Protein AF-A0A9E3LTC3-F1 (afdb_monomer_lite)

Organism: NCBI:txid1117104

Secondary structure (DSSP, 8-state):
-------------------------TTS-B-TT-B-TT-B-TT-B-TT-B-TT-B-TT-B-TT-B-TT-B-TT-EES--HHHHHHHHHHHHHHHHHHHHHHHHHHHHHTT--TTSTTHHHHHHHHHHHHHHHHHHHHHHH--S-HHHHHHHHHHHHHHHHHHHHIIIIIHHHHHH-HHHHHHHHHHHHHHHHHHHHH-SSSHHHHHHHHHHHHHHHHHHHHHHHHHHHHHHTT-HHHHHHHHHHHHHHHHHHHHHHHHHHHHHHHTT--B-TT-B-TT-B-TT-EE-S-B-TT-BS---

Structure (mmCIF, N/CA/C/O backbone):
data_AF-A0A9E3LTC3-F1
#
_entry.id   AF-A0A9E3LTC3-F1
#
loop_
_atom_site.group_PDB
_atom_site.id
_atom_site.type_symbol
_atom_site.label_atom_id
_atom_site.label_alt_id
_atom_site.label_comp_id
_atom_site.label_asym_id
_atom_site.label_entity_id
_atom_site.label_seq_id
_atom_site.pdbx_PDB_ins_code
_atom_site.Cartn_x
_atom_site.Cartn_y
_atom_site.Cartn_z
_atom_site.occupancy
_atom_site.B_iso_or_equiv
_atom_site.auth_seq_id
_atom_site.auth_comp_id
_atom_site.auth_asym_id
_atom_site.auth_atom_id
_atom_site.pdbx_PDB_model_num
ATOM 1 N N . MET A 1 1 ? -83.537 -24.415 42.250 1.00 39.12 1 MET A N 1
ATOM 2 C CA . MET A 1 1 ? -82.357 -23.548 42.471 1.00 39.12 1 MET A CA 1
ATOM 3 C C . MET A 1 1 ? -82.459 -22.334 41.562 1.00 39.12 1 MET A C 1
ATOM 5 O O . MET A 1 1 ? -82.990 -22.434 40.468 1.00 39.12 1 MET A O 1
ATOM 9 N N . SER A 1 2 ? -82.090 -21.183 42.106 1.00 32.41 2 SER A N 1
ATOM 10 C CA . SER A 1 2 ? -82.521 -19.831 41.740 1.00 32.41 2 SER A CA 1
ATOM 11 C C . SER A 1 2 ? -81.781 -19.205 40.538 1.00 32.41 2 SER A C 1
ATOM 13 O O . SER A 1 2 ? -80.560 -19.176 40.547 1.00 32.41 2 SER A O 1
ATOM 15 N N . ARG A 1 3 ? -82.574 -18.598 39.632 1.00 32.44 3 ARG A N 1
ATOM 16 C CA . ARG A 1 3 ? -82.427 -17.305 38.904 1.00 32.44 3 ARG A CA 1
ATOM 17 C C . ARG A 1 3 ? -81.207 -17.005 38.006 1.00 32.44 3 ARG A C 1
ATOM 19 O O . ARG A 1 3 ? -80.076 -17.002 38.462 1.00 32.44 3 ARG A O 1
ATOM 26 N N . GLY A 1 4 ? -81.514 -16.410 36.841 1.00 30.94 4 GLY A N 1
ATOM 27 C CA . GLY A 1 4 ? -81.011 -15.058 36.533 1.00 30.94 4 GLY A CA 1
ATOM 28 C C . GLY A 1 4 ? -80.335 -14.837 35.177 1.00 30.94 4 GLY A C 1
ATOM 29 O O . GLY A 1 4 ? -79.135 -15.023 35.042 1.00 30.94 4 GLY A O 1
ATOM 30 N N . VAL A 1 5 ? -81.098 -14.318 34.214 1.00 40.41 5 VAL A N 1
ATOM 31 C CA . VAL A 1 5 ? -80.630 -13.675 32.970 1.00 40.41 5 VAL A CA 1
ATOM 32 C C . VAL A 1 5 ? -79.875 -12.370 33.278 1.00 40.41 5 VAL A C 1
ATOM 34 O O . VAL A 1 5 ? -80.329 -11.603 34.129 1.00 40.41 5 VAL A O 1
ATOM 37 N N . ARG A 1 6 ? -78.810 -12.045 32.524 1.00 31.58 6 ARG A N 1
ATOM 38 C CA . ARG A 1 6 ? -78.527 -10.657 32.094 1.00 31.58 6 ARG A CA 1
ATOM 39 C C . ARG A 1 6 ? -77.551 -10.590 30.909 1.00 31.58 6 ARG A C 1
ATOM 41 O O . ARG A 1 6 ? -76.375 -10.904 31.043 1.00 31.58 6 ARG A O 1
ATOM 48 N N . LEU A 1 7 ? -78.066 -10.134 29.768 1.00 38.28 7 LEU A N 1
ATOM 49 C CA . LEU A 1 7 ? -77.302 -9.528 28.676 1.00 38.28 7 LEU A CA 1
ATOM 50 C C . LEU A 1 7 ? -77.090 -8.040 29.006 1.00 38.28 7 LEU A C 1
ATOM 52 O O . LEU A 1 7 ? -78.062 -7.360 29.330 1.00 38.28 7 LEU A O 1
ATOM 56 N N . TYR A 1 8 ? -75.857 -7.537 28.889 1.00 26.33 8 TYR A N 1
ATOM 57 C CA . TYR A 1 8 ? -75.569 -6.127 28.589 1.00 26.33 8 TYR A CA 1
ATOM 58 C C . TYR A 1 8 ? -74.163 -6.002 27.960 1.00 26.33 8 TYR A C 1
ATOM 60 O O . TYR A 1 8 ? -73.166 -6.413 28.544 1.00 26.33 8 TYR A O 1
ATOM 68 N N . SER A 1 9 ? -74.125 -5.461 26.744 1.00 34.34 9 SER A N 1
ATOM 69 C CA . SER A 1 9 ? -72.981 -4.898 25.988 1.00 34.34 9 SER A CA 1
ATOM 70 C C . SER A 1 9 ? -73.166 -3.357 25.992 1.00 34.34 9 SER A C 1
ATOM 72 O O . SER A 1 9 ? -74.241 -2.952 26.446 1.00 34.34 9 SER A O 1
ATOM 74 N N . PRO A 1 10 ? -72.319 -2.443 25.452 1.00 55.06 10 PRO A N 1
ATOM 75 C CA . PRO A 1 10 ? -70.904 -2.431 25.009 1.00 55.06 10 PRO A CA 1
ATOM 76 C C . PRO A 1 10 ? -70.095 -1.256 25.646 1.00 55.06 10 PRO A C 1
ATOM 78 O O . PRO A 1 10 ? -70.688 -0.375 26.247 1.00 55.06 10 PRO A O 1
ATOM 81 N N . THR A 1 11 ? -68.771 -1.155 25.428 1.00 30.53 11 THR A N 1
ATOM 82 C CA . THR A 1 11 ? -68.070 0.121 25.097 1.00 30.53 11 THR A CA 1
ATOM 83 C C . THR A 1 11 ? -66.631 -0.144 24.628 1.00 30.53 11 THR A C 1
ATOM 85 O O . THR A 1 11 ? -65.972 -1.072 25.082 1.00 30.53 11 THR A O 1
ATOM 88 N N . VAL A 1 12 ? -66.178 0.675 23.681 1.00 44.28 12 VAL A N 1
ATOM 89 C CA . VAL A 1 12 ? -65.038 0.506 22.765 1.00 44.28 12 VAL A CA 1
ATOM 90 C C . VAL A 1 12 ? -63.756 1.197 23.292 1.00 44.28 12 VAL A C 1
ATOM 92 O O . VAL A 1 12 ? -63.869 2.193 23.998 1.00 44.28 12 VAL A O 1
ATOM 95 N N . ASN A 1 13 ? -62.579 0.740 22.814 1.00 32.84 13 ASN A N 1
ATOM 96 C CA . ASN A 1 13 ? -61.253 1.414 22.706 1.00 32.84 13 ASN A CA 1
ATOM 97 C C . ASN A 1 13 ? -60.252 1.382 23.885 1.00 32.84 13 ASN A C 1
ATOM 99 O O . ASN A 1 13 ? -60.643 1.488 25.040 1.00 32.84 13 ASN A O 1
ATOM 103 N N . PRO A 1 14 ? -58.931 1.469 23.603 1.00 42.09 14 PRO A N 1
ATOM 104 C CA . PRO A 1 14 ? -58.131 0.761 22.602 1.00 42.09 14 PRO A CA 1
ATOM 105 C C . PRO A 1 14 ? -57.086 -0.133 23.300 1.00 42.09 14 PRO A C 1
ATOM 107 O O . PRO A 1 14 ? -56.549 0.201 24.358 1.00 42.09 14 PRO A O 1
ATOM 110 N N . VAL A 1 15 ? -56.750 -1.277 22.702 1.00 37.94 15 VAL A N 1
ATOM 111 C CA . VAL A 1 15 ? -55.642 -2.106 23.195 1.00 37.94 15 VAL A CA 1
ATOM 112 C C . VAL A 1 15 ? -54.347 -1.342 22.943 1.00 37.94 15 VAL A C 1
ATOM 114 O O . VAL A 1 15 ? -53.853 -1.265 21.821 1.00 37.94 15 VAL A O 1
ATOM 117 N N . CYS A 1 16 ? -53.817 -0.744 24.006 1.00 39.47 16 CYS A N 1
ATOM 118 C CA . CYS A 1 16 ? -52.467 -0.220 24.064 1.00 39.47 16 CYS A CA 1
ATOM 119 C C . CYS A 1 16 ? -51.520 -1.387 23.756 1.00 39.47 16 CYS A C 1
ATOM 121 O O . CYS A 1 16 ? -51.260 -2.232 24.616 1.00 39.47 16 CYS A O 1
ATOM 123 N N . ILE A 1 17 ? -51.049 -1.477 22.509 1.00 43.19 17 ILE A N 1
ATOM 124 C CA . ILE A 1 17 ? -49.950 -2.363 22.139 1.00 43.19 17 ILE A CA 1
ATOM 125 C C . ILE A 1 17 ? -48.730 -1.804 22.868 1.00 43.19 17 ILE A C 1
ATOM 127 O O . ILE A 1 17 ? -47.998 -0.957 22.359 1.00 43.19 17 ILE A O 1
ATOM 131 N N . ARG A 1 18 ? -48.523 -2.262 24.105 1.00 38.50 18 ARG A N 1
ATOM 132 C CA . ARG A 1 18 ? -47.211 -2.230 24.740 1.00 38.50 18 ARG A CA 1
ATOM 133 C C . ARG A 1 18 ? -46.316 -3.088 23.860 1.00 38.50 18 ARG A C 1
ATOM 135 O O . ARG A 1 18 ? -46.249 -4.303 24.023 1.00 38.50 18 ARG A O 1
ATOM 142 N N . ILE A 1 19 ? -45.640 -2.447 22.911 1.00 41.94 19 ILE A N 1
ATOM 143 C CA . ILE A 1 19 ? -44.432 -2.997 22.318 1.00 41.94 19 ILE A CA 1
ATOM 144 C C . ILE A 1 19 ? -43.481 -3.154 23.500 1.00 41.94 19 ILE A C 1
ATOM 146 O O . ILE A 1 19 ? -42.885 -2.188 23.975 1.00 41.94 19 ILE A O 1
ATOM 150 N N . PHE A 1 20 ? -43.400 -4.371 24.035 1.00 40.88 20 PHE A N 1
ATOM 151 C CA . PHE A 1 20 ? -42.279 -4.789 24.855 1.00 40.88 20 PHE A CA 1
ATOM 152 C C . PHE A 1 20 ?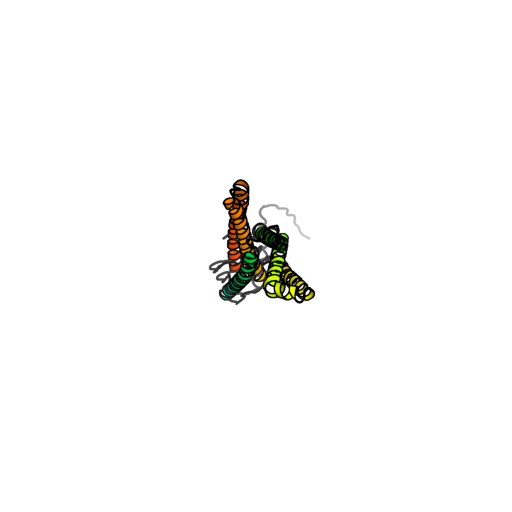 -41.061 -4.732 23.933 1.00 40.88 20 PHE A C 1
ATOM 154 O O . PHE A 1 20 ? -40.685 -5.713 23.295 1.00 40.88 20 PHE A O 1
ATOM 161 N N . VAL A 1 21 ? -40.460 -3.546 23.816 1.00 50.19 21 VAL A N 1
ATOM 162 C CA . VAL A 1 21 ? -39.064 -3.446 23.420 1.00 50.19 21 VAL A CA 1
ATOM 163 C C . VAL A 1 21 ? -38.340 -4.220 24.503 1.00 50.19 21 VAL A C 1
ATOM 165 O O . VAL A 1 21 ? -38.291 -3.803 25.661 1.00 50.19 21 VAL A O 1
ATOM 168 N N . LYS A 1 22 ? -37.884 -5.421 24.151 1.00 43.50 22 LYS A N 1
ATOM 169 C CA . LYS A 1 22 ? -37.007 -6.220 24.991 1.00 43.50 22 LYS A CA 1
ATOM 170 C C . LYS A 1 22 ? -35.775 -5.343 25.201 1.00 43.50 22 LYS A C 1
ATOM 172 O O . LYS A 1 22 ? -34.946 -5.244 24.303 1.00 43.50 22 LYS A O 1
ATOM 177 N N . ARG A 1 23 ? -35.719 -4.621 26.326 1.00 48.81 23 ARG A N 1
ATOM 178 C CA . ARG A 1 23 ? -34.534 -3.873 26.748 1.00 48.81 23 ARG A CA 1
ATOM 179 C C . ARG A 1 23 ? -33.414 -4.902 26.763 1.00 48.81 23 ARG A C 1
ATOM 181 O O . ARG A 1 23 ? -33.449 -5.822 27.581 1.00 48.81 23 ARG A O 1
ATOM 188 N N . TYR A 1 24 ? -32.508 -4.822 25.793 1.00 43.22 24 TYR A N 1
ATOM 189 C CA . TYR A 1 24 ? -31.289 -5.608 25.827 1.00 43.22 24 TYR A CA 1
ATOM 190 C C . TYR A 1 24 ? -30.589 -5.177 27.112 1.00 43.22 24 TYR A C 1
ATOM 192 O O . TYR A 1 24 ? -30.320 -3.994 27.312 1.00 43.22 24 TYR A O 1
ATOM 200 N N . ASN A 1 25 ? -30.438 -6.107 28.051 1.00 48.75 25 ASN A N 1
ATOM 201 C CA . ASN A 1 25 ? -29.771 -5.824 29.309 1.00 48.75 25 ASN A CA 1
ATOM 202 C C . ASN A 1 25 ? -28.333 -5.436 28.941 1.00 48.75 25 ASN A C 1
ATOM 204 O O . ASN A 1 25 ? -27.577 -6.278 28.464 1.00 48.75 25 ASN A O 1
ATOM 208 N N . SER A 1 26 ? -27.958 -4.173 29.140 1.00 51.03 26 SER A N 1
ATOM 209 C CA . SER A 1 26 ? -26.616 -3.620 28.887 1.00 51.03 26 SER A CA 1
ATOM 210 C C . SER A 1 26 ? -25.520 -4.236 29.775 1.00 51.03 26 SER A C 1
ATOM 212 O O . SER A 1 26 ? -24.418 -3.711 29.891 1.00 51.03 26 SER A O 1
ATOM 214 N N . SER A 1 27 ? -25.836 -5.332 30.464 1.00 51.62 27 SER A N 1
ATOM 215 C CA . SER A 1 27 ? -25.048 -5.954 31.518 1.00 51.62 27 SER A CA 1
ATOM 216 C C . SER A 1 27 ? -24.219 -7.152 31.063 1.00 51.62 27 SER A C 1
ATOM 218 O O . SER A 1 27 ? -23.426 -7.644 31.858 1.00 51.62 27 SER A O 1
ATOM 220 N N . GLU A 1 28 ? -24.352 -7.632 29.822 1.00 63.88 28 GLU A N 1
ATOM 221 C CA . GLU A 1 28 ? -23.582 -8.811 29.393 1.00 63.88 28 GLU A CA 1
ATOM 222 C C . GLU A 1 28 ? -22.117 -8.470 29.051 1.00 63.88 28 GLU A C 1
ATOM 224 O O . GLU A 1 28 ? -21.233 -9.310 29.211 1.00 63.88 28 GLU A O 1
ATOM 229 N N . PHE A 1 29 ? -21.823 -7.219 28.667 1.00 79.31 29 PHE A N 1
ATOM 230 C CA . PHE A 1 29 ? -20.476 -6.787 28.277 1.00 79.31 29 PHE A CA 1
ATOM 231 C C . PHE A 1 29 ? -20.123 -5.403 28.841 1.00 79.31 29 PHE A C 1
ATOM 233 O O . PHE A 1 29 ? -20.370 -4.378 28.206 1.00 79.31 29 PHE A O 1
ATOM 240 N N . ASN A 1 30 ? -19.521 -5.383 30.033 1.00 89.62 30 ASN A N 1
ATOM 241 C CA . ASN A 1 30 ? -18.974 -4.174 30.647 1.00 89.62 30 ASN A CA 1
ATOM 242 C C . ASN A 1 30 ? -17.462 -4.071 30.384 1.00 89.62 30 ASN A C 1
ATOM 244 O O . ASN A 1 30 ? -16.668 -4.853 30.912 1.00 89.62 30 ASN A O 1
ATOM 248 N N . PHE A 1 31 ? -17.081 -3.082 29.582 1.00 92.38 31 PHE A N 1
ATOM 249 C CA . PHE A 1 31 ? -15.706 -2.698 29.285 1.00 92.38 31 PHE A CA 1
ATOM 250 C C . PHE A 1 31 ? -15.381 -1.263 29.727 1.00 92.38 31 PHE A C 1
ATOM 252 O O . PHE A 1 31 ? -14.404 -0.676 29.254 1.00 92.38 31 PHE A O 1
ATOM 259 N N . ALA A 1 32 ? -16.185 -0.686 30.622 1.00 92.88 32 ALA A N 1
ATOM 260 C CA . ALA A 1 32 ? -16.002 0.681 31.077 1.00 92.88 32 ALA A CA 1
ATOM 261 C C . ALA A 1 32 ? -14.620 0.873 31.728 1.00 92.88 32 ALA A C 1
ATOM 263 O O . ALA A 1 32 ? -14.156 0.031 32.500 1.00 92.88 32 ALA A O 1
ATOM 264 N N . ASN A 1 33 ? -13.961 1.990 31.411 1.00 94.38 33 ASN A N 1
ATOM 265 C CA . ASN A 1 33 ? -12.634 2.391 31.896 1.00 94.38 33 ASN A CA 1
ATOM 266 C C . ASN A 1 33 ? -11.498 1.381 31.635 1.00 94.38 33 ASN A C 1
ATOM 268 O O . ASN A 1 33 ? -10.442 1.465 32.263 1.00 94.38 33 ASN A O 1
ATOM 272 N N . GLN A 1 34 ? -11.683 0.424 30.721 1.00 93.94 34 GLN A N 1
ATOM 273 C CA . GLN A 1 34 ? -10.646 -0.553 30.388 1.00 93.94 34 GLN A CA 1
ATOM 274 C C . GLN A 1 34 ? -9.682 -0.033 29.316 1.00 93.94 34 GLN A C 1
ATOM 276 O O . GLN A 1 34 ? -10.062 0.711 28.409 1.00 93.94 34 GLN A O 1
ATOM 281 N N . ASP A 1 35 ? -8.430 -0.492 29.384 1.00 93.50 35 ASP A N 1
ATOM 282 C CA . ASP A 1 35 ? -7.473 -0.359 28.287 1.00 93.50 35 ASP A CA 1
ATOM 283 C C . ASP A 1 35 ? -7.669 -1.511 27.290 1.00 93.50 35 ASP A C 1
ATOM 285 O O . ASP A 1 35 ? -7.300 -2.665 27.538 1.00 93.50 35 ASP A O 1
ATOM 289 N N . LEU A 1 36 ? -8.301 -1.199 26.161 1.00 92.75 36 LEU A N 1
ATOM 290 C CA . LEU A 1 36 ? -8.615 -2.153 25.101 1.00 92.75 36 LEU A CA 1
ATOM 291 C C . LEU A 1 36 ? -7.745 -1.933 23.864 1.00 92.75 36 LEU A C 1
ATOM 293 O O . LEU A 1 36 ? -8.046 -2.499 22.813 1.00 92.75 36 LEU A O 1
ATOM 297 N N . GLN A 1 37 ? -6.676 -1.140 23.961 1.00 91.50 37 GLN A N 1
ATOM 298 C CA . GLN A 1 37 ? -5.864 -0.760 22.812 1.00 91.50 37 GLN A CA 1
ATOM 299 C C . GLN A 1 37 ? -5.469 -1.963 21.943 1.00 91.50 37 GLN A C 1
ATOM 301 O O . GLN A 1 37 ? -5.019 -3.002 22.427 1.00 91.50 37 GLN A O 1
ATOM 306 N N . ASN A 1 38 ? -5.611 -1.800 20.626 1.00 88.06 38 ASN A N 1
ATOM 307 C CA . ASN A 1 38 ? -5.253 -2.797 19.608 1.00 88.06 38 ASN A CA 1
ATOM 308 C C . ASN A 1 38 ? -5.997 -4.145 19.693 1.00 88.06 38 ASN A C 1
ATOM 310 O O . ASN A 1 38 ? -5.548 -5.131 19.103 1.00 88.06 38 ASN A O 1
ATOM 314 N N . ARG A 1 39 ? -7.136 -4.226 20.397 1.00 90.50 39 ARG A N 1
ATOM 315 C CA . ARG A 1 39 ? -7.957 -5.446 20.417 1.00 90.50 39 ARG A CA 1
ATOM 316 C C . ARG A 1 39 ? -8.879 -5.551 19.204 1.00 90.50 39 ARG A C 1
ATOM 318 O O . ARG A 1 39 ? -9.389 -4.570 18.673 1.00 90.50 39 ARG A O 1
ATOM 325 N N . SER A 1 40 ? -9.126 -6.787 18.778 1.00 91.38 40 SER A N 1
ATOM 326 C CA . SER A 1 40 ? -10.057 -7.083 17.688 1.00 91.38 40 SER A CA 1
ATOM 327 C C . SER A 1 40 ? -11.406 -7.544 18.235 1.00 91.38 40 SER A C 1
ATOM 329 O O . SER A 1 40 ? -11.509 -8.576 18.903 1.00 91.38 40 SER A O 1
ATOM 331 N N . PHE A 1 41 ? -12.448 -6.790 17.895 1.00 93.12 41 PHE A N 1
ATOM 332 C CA . PHE A 1 41 ? -13.857 -7.094 18.135 1.00 93.12 41 PHE A CA 1
ATOM 333 C C . PHE A 1 41 ? -14.619 -7.300 16.814 1.00 93.12 41 PHE A C 1
ATOM 335 O O . PHE A 1 41 ? -15.846 -7.192 16.765 1.00 93.12 41 PHE A O 1
ATOM 342 N N . GLN A 1 42 ? -13.901 -7.611 15.728 1.00 92.75 42 GLN A N 1
ATOM 343 C CA . GLN A 1 42 ? -14.485 -7.784 14.400 1.00 92.75 42 GLN A CA 1
ATOM 344 C C . GLN A 1 42 ? -15.640 -8.790 14.423 1.00 92.75 42 GLN A C 1
ATOM 346 O O . GLN A 1 42 ? -15.505 -9.895 14.951 1.00 92.75 42 GLN A O 1
ATOM 351 N N . LYS A 1 43 ? -16.758 -8.424 13.782 1.00 93.00 43 LYS A N 1
ATOM 352 C CA . LYS A 1 43 ? -17.965 -9.262 13.639 1.00 93.00 43 LYS A CA 1
ATOM 353 C C . LYS A 1 43 ? -18.594 -9.744 14.955 1.00 93.00 43 LYS A C 1
ATOM 355 O O . LYS A 1 43 ? -19.415 -10.659 14.921 1.00 93.00 43 LYS A O 1
ATOM 360 N N . ARG A 1 44 ? -18.224 -9.179 16.108 1.00 91.94 44 ARG A N 1
ATOM 361 C CA . ARG A 1 44 ? -18.821 -9.569 17.390 1.00 91.94 44 ARG A CA 1
ATOM 362 C C . ARG A 1 44 ? -20.197 -8.939 17.578 1.00 91.94 44 ARG A C 1
ATOM 364 O O . ARG A 1 44 ? -20.464 -7.849 17.073 1.00 91.94 44 ARG A O 1
ATOM 371 N N . ASN A 1 45 ? -21.048 -9.637 18.324 1.00 91.94 45 ASN A N 1
ATOM 372 C CA . ASN A 1 45 ? -22.297 -9.091 18.828 1.00 91.94 45 ASN A CA 1
ATOM 373 C C . ASN A 1 45 ? -22.030 -8.414 20.178 1.00 91.94 45 ASN A C 1
ATOM 375 O O . ASN A 1 45 ? -21.695 -9.092 21.142 1.00 91.94 45 ASN A O 1
ATOM 379 N N . LEU A 1 46 ? -22.109 -7.088 20.201 1.00 92.06 46 LEU A N 1
ATOM 380 C CA . LEU A 1 46 ? -21.805 -6.217 21.337 1.00 92.06 46 LEU A CA 1
ATOM 381 C C . LEU A 1 46 ? -22.947 -5.204 21.539 1.00 92.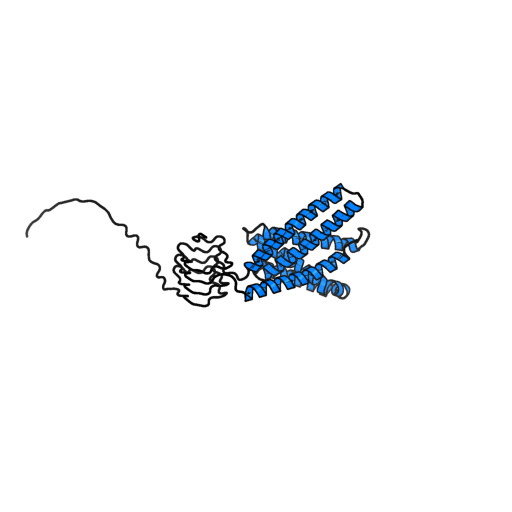06 46 LEU A C 1
ATOM 383 O O . LEU A 1 46 ? -22.722 -4.049 21.900 1.00 92.06 46 LEU A O 1
ATOM 387 N N . ILE A 1 47 ? -24.179 -5.630 21.244 1.00 91.69 47 ILE A N 1
ATOM 388 C CA . ILE A 1 47 ? -25.384 -4.817 21.423 1.00 91.69 47 ILE A CA 1
ATOM 389 C C . ILE A 1 47 ? -25.524 -4.456 22.906 1.00 91.69 47 ILE A C 1
ATOM 391 O O . ILE A 1 47 ? -25.480 -5.335 23.764 1.00 91.69 47 ILE A O 1
ATOM 395 N N . GLY A 1 48 ? -25.677 -3.164 23.196 1.00 89.62 48 GLY A N 1
ATOM 396 C CA . GLY A 1 48 ? -25.798 -2.639 24.557 1.00 89.62 48 GLY A CA 1
ATOM 397 C C . GLY A 1 48 ? -24.512 -2.683 25.392 1.00 89.62 48 GLY A C 1
ATOM 398 O O . GLY A 1 48 ? -24.584 -2.437 26.592 1.00 89.62 48 GLY A O 1
ATOM 399 N N . ALA A 1 49 ? -23.353 -3.010 24.805 1.00 93.00 49 ALA A N 1
ATOM 400 C CA . ALA A 1 49 ? -22.087 -3.072 25.537 1.00 93.00 49 ALA A CA 1
ATOM 401 C C . ALA A 1 49 ? -21.649 -1.690 26.050 1.00 93.00 49 ALA A C 1
ATOM 403 O O . ALA A 1 49 ? -21.810 -0.681 25.356 1.00 93.00 49 ALA A O 1
ATOM 404 N N . ASP A 1 50 ? -21.048 -1.653 27.240 1.00 93.94 50 ASP A N 1
ATOM 405 C CA . ASP A 1 50 ? -20.554 -0.421 27.854 1.00 93.94 50 ASP A CA 1
ATOM 406 C C . ASP A 1 50 ? -19.041 -0.267 27.652 1.00 93.94 50 ASP A C 1
ATOM 408 O O . ASP A 1 50 ? -18.256 -1.029 28.206 1.00 93.94 50 ASP A O 1
ATOM 412 N N . PHE A 1 51 ? -18.631 0.718 26.855 1.00 95.38 51 PHE A N 1
ATOM 413 C CA . PHE A 1 51 ? -17.244 1.133 26.611 1.00 95.38 51 PHE A CA 1
ATOM 414 C C . PHE A 1 51 ? -16.951 2.518 27.210 1.00 95.38 51 PHE A C 1
ATOM 416 O O . PHE A 1 51 ? -15.999 3.185 26.791 1.00 95.38 51 PHE A O 1
ATOM 423 N N . SER A 1 52 ? -17.771 2.990 28.154 1.00 94.88 52 SER A N 1
ATOM 424 C CA . SER A 1 52 ? -17.615 4.332 28.714 1.00 94.88 52 SER A CA 1
ATOM 425 C C . SER A 1 52 ? -16.235 4.542 29.347 1.00 94.88 52 SER A C 1
ATOM 427 O O . SER A 1 52 ? -15.734 3.698 30.084 1.00 94.88 52 SER A O 1
ATOM 429 N N . GLY A 1 53 ? -15.566 5.643 28.999 1.00 94.19 53 GLY A N 1
ATOM 430 C CA . GLY A 1 53 ? -14.218 5.975 29.474 1.00 94.19 53 GLY A CA 1
ATOM 431 C C . GLY A 1 53 ? -13.097 5.031 29.008 1.00 94.19 53 GLY A C 1
ATOM 432 O O . GLY A 1 53 ? -11.947 5.209 29.414 1.00 94.19 53 GLY A O 1
ATOM 433 N N . ALA A 1 54 ? -13.386 4.029 28.168 1.00 95.69 54 ALA A N 1
ATOM 434 C CA . ALA A 1 54 ? -12.386 3.064 27.712 1.00 95.69 54 ALA A CA 1
ATOM 435 C C . ALA A 1 54 ? -11.368 3.686 26.735 1.00 95.69 54 ALA A C 1
ATOM 437 O O . ALA A 1 54 ? -11.651 4.648 26.011 1.00 95.69 54 ALA A O 1
ATOM 438 N N . ASP A 1 55 ? -10.172 3.101 26.666 1.00 94.94 55 ASP A N 1
ATOM 439 C CA . ASP A 1 55 ? -9.199 3.405 25.614 1.00 94.94 55 ASP A CA 1
ATOM 440 C C . ASP A 1 55 ? -9.290 2.354 24.506 1.00 94.94 55 ASP A C 1
ATOM 442 O O . ASP A 1 55 ? -8.856 1.214 24.668 1.00 94.94 55 ASP A O 1
ATOM 446 N N . ILE A 1 56 ? -9.880 2.736 23.372 1.00 94.88 56 ILE A N 1
ATOM 447 C CA . ILE A 1 56 ? -10.118 1.851 22.226 1.00 94.88 56 ILE A CA 1
ATOM 448 C C . ILE A 1 56 ? -9.220 2.187 21.032 1.00 94.88 56 ILE A C 1
ATOM 450 O O . ILE A 1 56 ? -9.520 1.788 19.900 1.00 94.88 56 ILE A O 1
ATOM 454 N N . ARG A 1 57 ? -8.120 2.926 21.236 1.00 94.62 57 ARG A N 1
ATOM 455 C CA . ARG A 1 57 ? -7.189 3.271 20.148 1.00 94.62 57 ARG A CA 1
ATOM 456 C C . ARG A 1 57 ? -6.643 2.001 19.487 1.00 94.62 57 ARG A C 1
ATOM 458 O O . ARG A 1 57 ? -6.209 1.061 20.149 1.00 94.62 57 ARG A O 1
ATOM 465 N N . GLY A 1 58 ? -6.721 1.949 18.164 1.00 90.50 58 GLY A N 1
ATOM 466 C CA . GLY A 1 58 ? -6.338 0.789 17.359 1.00 90.50 58 GLY A CA 1
ATOM 467 C C . GLY A 1 58 ? -7.259 -0.428 17.455 1.00 90.50 58 GLY A C 1
ATOM 468 O O . GLY A 1 58 ? -6.922 -1.473 16.901 1.00 90.50 58 GLY A O 1
ATOM 469 N N . CYS A 1 59 ? -8.417 -0.329 18.117 1.00 93.00 59 CYS A N 1
ATOM 470 C CA . CYS A 1 59 ? -9.398 -1.413 18.113 1.00 93.00 59 CYS A CA 1
ATOM 471 C C . CYS A 1 59 ? -10.044 -1.620 16.742 1.00 93.00 59 CYS A C 1
ATOM 473 O O . CYS A 1 59 ? -10.393 -0.663 16.049 1.00 93.00 59 CYS A O 1
ATOM 475 N N . ASP A 1 60 ? -10.319 -2.874 16.394 1.00 92.50 60 ASP A N 1
ATOM 476 C CA . ASP A 1 60 ? -11.062 -3.201 15.179 1.00 92.50 60 ASP A CA 1
ATOM 477 C C . ASP A 1 60 ? -12.472 -3.714 15.498 1.00 92.50 60 ASP A C 1
ATOM 479 O O . ASP A 1 60 ? -12.654 -4.866 15.891 1.00 92.50 60 ASP A O 1
ATOM 483 N N . PHE A 1 61 ? -13.473 -2.860 15.287 1.00 94.75 61 PHE A N 1
ATOM 484 C CA . PHE A 1 61 ? -14.906 -3.148 15.383 1.00 94.75 61 PHE A CA 1
ATOM 485 C C . PHE A 1 61 ? -15.549 -3.397 14.009 1.00 94.75 61 PHE A C 1
ATOM 487 O O . PHE A 1 61 ? -16.770 -3.305 13.858 1.00 94.75 61 PHE A O 1
ATOM 494 N N . SER A 1 62 ? -14.763 -3.709 12.973 1.00 92.12 62 SER A N 1
ATOM 495 C CA . SER A 1 62 ? -15.302 -3.887 11.624 1.00 92.12 62 SER A CA 1
ATOM 496 C C . SER A 1 62 ? -16.389 -4.965 11.599 1.00 92.12 62 SER A C 1
ATOM 498 O O . SER A 1 62 ? -16.166 -6.106 12.016 1.00 92.12 62 SER A O 1
ATOM 500 N N . LYS A 1 63 ? -17.559 -4.619 11.046 1.00 93.00 63 LYS A N 1
ATOM 501 C CA . LYS A 1 63 ? -18.752 -5.483 10.965 1.00 93.00 63 LYS A CA 1
ATOM 502 C C . LYS A 1 63 ? -19.326 -5.931 12.318 1.00 93.00 63 LYS A C 1
ATOM 504 O O . LYS A 1 63 ? -20.082 -6.899 12.342 1.00 93.00 63 LYS A O 1
ATOM 509 N N . ALA A 1 64 ? -18.952 -5.297 13.428 1.00 94.31 64 ALA A N 1
ATOM 510 C CA . ALA A 1 64 ? -19.544 -5.587 14.731 1.00 94.31 64 ALA A CA 1
ATOM 511 C C . ALA A 1 64 ? -20.982 -5.045 14.825 1.00 94.31 64 ALA A C 1
ATOM 513 O O . ALA A 1 64 ? -21.326 -4.047 14.185 1.00 94.31 64 ALA A O 1
ATOM 514 N N . LEU A 1 65 ? -21.812 -5.701 15.638 1.00 93.56 65 LEU A N 1
ATOM 515 C CA . LEU A 1 65 ? -23.133 -5.202 16.020 1.00 93.56 65 LEU A CA 1
ATOM 516 C C . LEU A 1 65 ? -22.976 -4.424 17.327 1.00 93.56 65 LEU A C 1
ATOM 518 O O . LEU A 1 65 ? -22.705 -5.024 18.360 1.00 93.56 65 LEU A O 1
ATOM 522 N N . LEU A 1 66 ? -23.114 -3.104 17.263 1.00 93.31 66 LEU A N 1
ATOM 523 C CA . LEU A 1 66 ? -22.876 -2.156 18.357 1.00 93.31 66 LEU A CA 1
ATOM 524 C C . LEU A 1 66 ? -24.111 -1.276 18.600 1.00 93.31 66 LEU A C 1
ATOM 526 O O . LEU A 1 66 ? -24.004 -0.119 19.007 1.00 93.31 66 LEU A O 1
ATOM 530 N N . ARG A 1 67 ? -25.301 -1.818 18.318 1.00 91.94 67 ARG A N 1
ATOM 531 C CA . ARG A 1 67 ? -26.556 -1.108 18.567 1.00 91.94 67 ARG A CA 1
ATOM 532 C C . ARG A 1 67 ? -26.670 -0.801 20.050 1.00 91.94 67 ARG A C 1
ATOM 534 O O . ARG A 1 67 ? -26.397 -1.680 20.862 1.00 91.94 67 ARG A O 1
ATOM 541 N N . GLU A 1 68 ? -27.070 0.420 20.381 1.00 91.50 68 GLU A N 1
ATOM 542 C CA . GLU A 1 68 ? -27.245 0.867 21.773 1.00 91.50 68 GLU A CA 1
ATOM 543 C C . GLU A 1 68 ? -25.967 0.765 22.636 1.00 91.50 68 GLU A C 1
ATOM 545 O O . GLU A 1 68 ? -26.043 0.838 23.859 1.00 91.50 68 GLU A O 1
ATOM 550 N N . ALA A 1 69 ? -24.785 0.597 22.029 1.00 92.75 69 ALA A N 1
ATOM 551 C CA . ALA A 1 69 ? -23.526 0.551 22.766 1.00 92.75 69 ALA A CA 1
ATOM 552 C C . ALA A 1 69 ? -23.154 1.939 23.316 1.00 92.75 69 ALA A C 1
ATOM 554 O O . ALA A 1 69 ? -23.364 2.967 22.661 1.00 92.75 69 ALA A O 1
ATOM 555 N N . ASN A 1 70 ? -22.566 1.971 24.511 1.00 92.94 70 ASN A N 1
ATOM 556 C CA . ASN A 1 70 ? -22.161 3.204 25.176 1.00 92.94 70 ASN A CA 1
ATOM 557 C C . ASN A 1 70 ? -20.668 3.485 24.955 1.00 92.94 70 ASN A C 1
ATOM 559 O O . ASN A 1 70 ? -19.822 2.808 25.521 1.00 92.94 70 ASN A O 1
ATOM 563 N N . PHE A 1 71 ? -20.337 4.504 24.165 1.00 94.00 71 PHE A N 1
ATOM 564 C CA . PHE A 1 71 ? -18.977 4.997 23.903 1.00 94.00 71 PHE A CA 1
ATOM 565 C C . PHE A 1 71 ? -18.723 6.377 24.535 1.00 94.00 71 PHE A C 1
ATOM 567 O O . PHE A 1 71 ? -17.889 7.149 24.051 1.00 94.00 71 PHE A O 1
ATOM 574 N N . LYS A 1 72 ? -19.440 6.715 25.614 1.00 94.00 72 LYS A N 1
ATOM 575 C CA . LYS A 1 72 ? -19.257 7.985 26.326 1.00 94.00 72 LYS A CA 1
ATOM 576 C C . LYS A 1 72 ? -17.811 8.150 26.804 1.00 94.00 72 LYS A C 1
ATOM 578 O O . LYS A 1 72 ? -17.246 7.222 27.368 1.00 94.00 72 LYS A O 1
ATOM 583 N N . GLU A 1 73 ? -17.207 9.316 26.584 1.00 94.94 73 GLU A N 1
ATOM 584 C CA . GLU A 1 73 ? -15.837 9.649 27.035 1.00 94.94 73 GLU A CA 1
ATOM 585 C C . GLU A 1 73 ? -14.723 8.714 26.520 1.00 94.94 73 GLU A C 1
ATOM 587 O O . GLU A 1 73 ? -13.592 8.733 27.014 1.00 94.94 73 GLU A O 1
ATOM 592 N N . VAL A 1 74 ? -15.008 7.908 25.493 1.00 95.31 74 VAL A N 1
ATOM 593 C CA . VAL A 1 74 ? -14.046 6.945 24.954 1.00 95.31 74 VAL A CA 1
ATOM 594 C C . VAL A 1 74 ? -12.895 7.649 24.228 1.00 95.31 74 VAL A C 1
ATOM 596 O O . VAL A 1 74 ? -13.081 8.699 23.606 1.00 95.31 74 VAL A O 1
ATOM 599 N N . LYS A 1 75 ? -11.699 7.054 24.238 1.00 94.62 75 LYS A N 1
ATOM 600 C CA . LYS A 1 75 ? -10.569 7.487 23.398 1.00 94.62 75 LYS A CA 1
ATOM 601 C C . LYS A 1 75 ? -10.441 6.558 22.195 1.00 94.62 75 LYS A C 1
ATOM 603 O O . LYS A 1 75 ? -10.056 5.403 22.349 1.00 94.62 75 LYS A O 1
ATOM 608 N N . ALA A 1 76 ? -10.734 7.057 20.998 1.00 92.62 76 ALA A N 1
ATOM 609 C CA . ALA A 1 76 ? -10.605 6.315 19.743 1.00 92.62 76 ALA A CA 1
ATOM 610 C C . ALA A 1 76 ? -9.562 6.959 18.820 1.00 92.62 76 ALA A C 1
ATOM 612 O O . ALA A 1 76 ? -9.285 8.153 18.912 1.00 92.62 76 ALA A O 1
ATOM 613 N N . GLY A 1 77 ? -8.971 6.172 17.924 1.00 90.38 77 GLY A N 1
ATOM 614 C CA . GLY A 1 77 ? -8.017 6.641 16.921 1.00 90.38 77 GLY A CA 1
ATOM 615 C C . GLY A 1 77 ? -6.772 5.764 16.835 1.00 90.38 77 GLY A C 1
ATOM 616 O O . GLY A 1 77 ? -6.823 4.568 17.107 1.00 90.38 77 GLY A O 1
ATOM 617 N N . GLN A 1 78 ? -5.645 6.354 16.450 1.00 89.12 78 GLN A N 1
ATOM 618 C CA . GLN A 1 78 ? -4.347 5.681 16.361 1.00 89.12 78 GLN A CA 1
ATOM 619 C C . GLN A 1 78 ? -3.488 6.032 17.585 1.00 89.12 78 GLN A C 1
ATOM 621 O O . GLN A 1 78 ? -3.553 7.152 18.099 1.00 89.12 78 GLN A O 1
ATOM 626 N N . THR A 1 79 ? -2.670 5.096 18.068 1.00 87.25 79 THR A N 1
ATOM 627 C CA . THR A 1 79 ? -1.661 5.410 19.092 1.00 87.25 79 THR A CA 1
ATOM 628 C C . THR A 1 79 ? -0.430 6.052 18.444 1.00 87.25 79 THR A C 1
ATOM 630 O O . THR A 1 79 ? -0.066 5.718 17.315 1.00 87.25 79 THR A O 1
ATOM 633 N N . LEU A 1 80 ? 0.246 6.958 19.161 1.00 86.56 80 LEU A N 1
ATOM 634 C CA . LEU A 1 80 ? 1.451 7.629 18.653 1.00 86.56 80 LEU A CA 1
ATOM 635 C C . LEU A 1 80 ? 2.560 6.620 18.312 1.00 86.56 80 LEU A C 1
ATOM 637 O O . LEU A 1 80 ? 3.222 6.751 17.288 1.00 86.56 80 LEU A O 1
ATOM 641 N N . THR A 1 81 ? 2.716 5.576 19.129 1.00 87.44 81 THR A N 1
ATOM 642 C CA . THR A 1 81 ? 3.700 4.510 18.911 1.00 87.44 81 THR A CA 1
ATOM 643 C C . THR A 1 81 ? 3.465 3.781 17.591 1.00 87.44 81 THR A C 1
ATOM 645 O O . THR A 1 81 ? 4.398 3.620 16.808 1.00 87.44 81 THR A O 1
ATOM 648 N N . HIS A 1 82 ? 2.221 3.384 17.301 1.00 88.00 82 HIS A N 1
ATOM 649 C CA . HIS A 1 82 ? 1.903 2.703 16.042 1.00 88.00 82 HIS A CA 1
ATOM 650 C C . HIS A 1 82 ? 2.042 3.630 14.837 1.00 88.00 82 HIS A C 1
ATOM 652 O O . HIS A 1 82 ? 2.535 3.192 13.799 1.00 88.00 82 HIS A O 1
ATOM 658 N N . LEU A 1 83 ? 1.698 4.913 14.980 1.00 89.38 83 LEU A N 1
ATOM 659 C CA . LEU A 1 83 ? 1.947 5.907 13.936 1.00 89.38 83 LEU A CA 1
ATOM 660 C C . LEU A 1 83 ? 3.445 6.007 13.616 1.00 89.38 83 LEU A C 1
ATOM 662 O O . LEU A 1 83 ? 3.828 5.864 12.456 1.00 89.38 83 LEU A O 1
ATOM 666 N N . ILE A 1 84 ? 4.299 6.154 14.631 1.00 91.31 84 ILE A N 1
ATOM 667 C CA . ILE A 1 84 ? 5.756 6.220 14.452 1.00 91.31 84 ILE A CA 1
ATOM 668 C C . ILE A 1 84 ? 6.283 4.948 13.775 1.00 91.31 84 ILE A C 1
ATOM 670 O O . ILE A 1 84 ? 7.029 5.047 12.803 1.00 91.31 84 ILE A O 1
ATOM 674 N N . ILE A 1 85 ? 5.853 3.760 14.214 1.00 91.50 85 ILE A N 1
ATOM 675 C CA . ILE A 1 85 ? 6.258 2.484 13.599 1.00 91.50 85 ILE A CA 1
ATOM 676 C C . ILE A 1 85 ? 5.873 2.445 12.114 1.00 91.50 85 ILE A C 1
ATOM 678 O O . ILE A 1 85 ? 6.697 2.090 11.272 1.00 91.50 85 ILE A O 1
ATOM 682 N N . THR A 1 86 ? 4.642 2.832 11.769 1.00 91.88 86 THR A N 1
ATOM 683 C CA . THR A 1 86 ? 4.185 2.825 10.368 1.00 91.88 86 THR A CA 1
ATOM 684 C C . THR A 1 86 ? 4.951 3.819 9.496 1.00 91.88 86 THR A C 1
ATOM 686 O O . THR A 1 86 ? 5.285 3.484 8.360 1.00 91.88 86 THR A O 1
ATOM 689 N N . ILE A 1 87 ? 5.294 4.997 10.031 1.00 93.94 87 ILE A N 1
ATOM 690 C CA . ILE A 1 87 ? 6.124 5.994 9.343 1.00 93.94 87 ILE A CA 1
ATOM 691 C C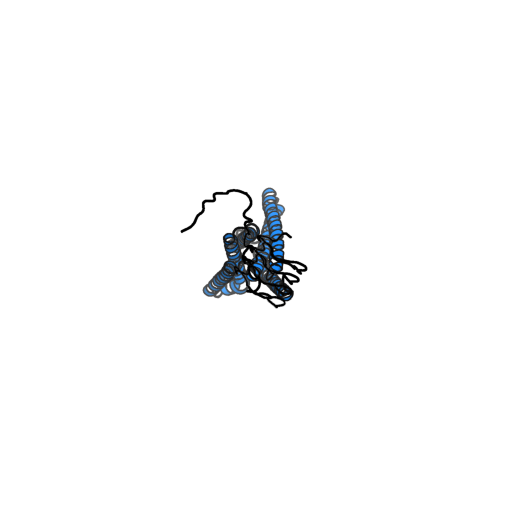 . ILE A 1 87 ? 7.539 5.452 9.128 1.00 93.94 87 ILE A C 1
ATOM 693 O O . ILE A 1 87 ? 8.048 5.541 8.015 1.00 93.94 87 ILE A O 1
ATOM 697 N N . ILE A 1 88 ? 8.158 4.843 10.144 1.00 95.00 88 ILE A N 1
ATOM 698 C CA . ILE A 1 88 ? 9.495 4.244 10.020 1.00 95.00 88 ILE A CA 1
ATOM 699 C C . ILE A 1 88 ? 9.497 3.176 8.925 1.00 95.00 88 ILE A C 1
ATOM 701 O O . ILE A 1 88 ? 10.353 3.206 8.045 1.00 95.00 88 ILE A O 1
ATOM 705 N N . VAL A 1 89 ? 8.516 2.267 8.927 1.00 93.94 89 VAL A N 1
ATOM 706 C CA . VAL A 1 89 ? 8.398 1.229 7.891 1.00 93.94 89 VAL A CA 1
ATOM 707 C C . VAL A 1 89 ? 8.230 1.849 6.503 1.00 93.94 89 VAL A C 1
ATOM 709 O O . VAL A 1 89 ? 8.912 1.431 5.568 1.00 93.94 89 VAL A O 1
ATOM 712 N N . ALA A 1 90 ? 7.377 2.866 6.361 1.00 95.19 90 ALA A N 1
ATOM 713 C CA . ALA A 1 90 ? 7.197 3.577 5.099 1.00 95.19 90 ALA A CA 1
ATOM 714 C C . ALA A 1 90 ? 8.507 4.215 4.609 1.00 95.19 90 ALA A C 1
ATOM 716 O O . ALA A 1 90 ? 8.881 4.033 3.454 1.00 95.19 90 ALA A O 1
ATOM 717 N N . VAL A 1 91 ? 9.236 4.908 5.486 1.00 96.31 91 VAL A N 1
ATOM 718 C CA . VAL A 1 91 ? 10.504 5.573 5.151 1.00 96.31 91 VAL A CA 1
ATOM 719 C C . VAL A 1 91 ? 11.582 4.560 4.766 1.00 96.31 91 VAL A C 1
ATOM 721 O O . VAL A 1 91 ? 12.240 4.737 3.745 1.00 96.31 91 VAL A O 1
ATOM 724 N N . VAL A 1 92 ? 11.734 3.470 5.522 1.00 95.75 92 VAL A N 1
ATOM 725 C CA . VAL A 1 92 ? 12.713 2.414 5.215 1.00 95.75 92 VAL A CA 1
ATOM 726 C C . VAL A 1 92 ? 12.433 1.796 3.847 1.00 95.75 92 VAL A C 1
ATOM 728 O O . VAL A 1 92 ? 13.350 1.650 3.037 1.00 95.75 92 VAL A O 1
ATOM 731 N N . VAL A 1 93 ? 11.168 1.480 3.554 1.00 94.62 93 VAL A N 1
ATOM 732 C CA . VAL A 1 93 ? 10.786 0.939 2.245 1.00 94.62 93 VAL A CA 1
ATOM 733 C C . VAL A 1 93 ? 11.010 1.970 1.140 1.00 94.62 93 VAL A C 1
ATOM 735 O O . VAL A 1 93 ? 11.546 1.613 0.092 1.00 94.62 93 VAL A O 1
ATOM 738 N N . ALA A 1 94 ? 10.671 3.243 1.360 1.00 96.00 94 ALA A N 1
ATOM 739 C CA . ALA A 1 94 ? 10.919 4.308 0.389 1.00 96.00 94 ALA A CA 1
ATOM 740 C C . ALA A 1 94 ? 12.411 4.433 0.054 1.00 96.00 94 ALA A C 1
ATOM 742 O O . ALA A 1 94 ? 12.764 4.454 -1.118 1.00 96.00 94 ALA A O 1
ATOM 743 N N . ILE A 1 95 ? 13.290 4.442 1.060 1.00 95.81 95 ILE A N 1
ATOM 744 C CA . ILE A 1 95 ? 14.741 4.552 0.863 1.00 95.81 95 ILE A CA 1
ATOM 745 C C . ILE A 1 95 ? 15.287 3.332 0.115 1.00 95.81 95 ILE A C 1
ATOM 747 O O . ILE A 1 95 ? 15.993 3.492 -0.879 1.00 95.81 95 ILE A O 1
ATOM 751 N N . ALA A 1 96 ? 14.942 2.117 0.554 1.00 93.38 96 ALA A N 1
ATOM 752 C CA . ALA A 1 96 ? 15.433 0.888 -0.071 1.00 93.38 96 ALA A CA 1
ATOM 753 C C . ALA A 1 96 ? 14.984 0.770 -1.537 1.00 93.38 96 ALA A C 1
ATOM 755 O O . ALA A 1 96 ? 15.774 0.431 -2.418 1.00 93.38 96 ALA A O 1
ATOM 756 N N . THR A 1 97 ? 13.716 1.088 -1.807 1.00 94.06 97 THR A N 1
ATOM 757 C CA . THR A 1 97 ? 13.158 1.048 -3.165 1.00 94.06 97 THR A CA 1
ATOM 758 C C . THR A 1 97 ? 13.722 2.166 -4.037 1.00 94.06 97 THR A C 1
ATOM 760 O O . THR A 1 97 ? 14.093 1.900 -5.176 1.00 94.06 97 THR A O 1
ATOM 763 N N . PHE A 1 98 ? 13.874 3.384 -3.510 1.00 95.50 98 PHE A N 1
ATOM 764 C CA . PHE A 1 98 ? 14.466 4.509 -4.236 1.00 95.50 98 PHE A CA 1
ATOM 765 C C . PHE A 1 98 ? 15.918 4.228 -4.616 1.00 95.50 98 PHE A C 1
ATOM 767 O O . PHE A 1 98 ? 16.309 4.446 -5.761 1.00 95.50 98 PHE A O 1
ATOM 774 N N . HIS A 1 99 ? 16.708 3.692 -3.686 1.00 94.12 99 HIS A N 1
ATOM 775 C CA . HIS A 1 99 ? 18.091 3.317 -3.947 1.00 94.12 99 HIS A CA 1
ATOM 776 C C . HIS A 1 99 ? 18.195 2.252 -5.049 1.00 94.12 99 HIS A C 1
ATOM 778 O O . HIS A 1 99 ? 18.920 2.450 -6.021 1.00 94.12 99 HIS A O 1
ATOM 784 N N . ALA A 1 100 ? 17.418 1.170 -4.948 1.00 92.12 100 ALA A N 1
ATOM 785 C CA . ALA A 1 100 ? 17.415 0.114 -5.957 1.00 92.12 100 ALA A CA 1
ATOM 786 C C . ALA A 1 100 ? 16.959 0.620 -7.337 1.00 92.12 100 ALA A C 1
ATOM 788 O O . ALA A 1 100 ? 17.619 0.370 -8.345 1.00 92.12 100 ALA A O 1
ATOM 789 N N . ILE A 1 101 ? 15.837 1.348 -7.385 1.00 93.19 101 ILE A N 1
ATOM 790 C CA . ILE A 1 101 ? 15.255 1.835 -8.640 1.00 93.19 101 ILE A CA 1
ATOM 791 C C . ILE A 1 101 ? 16.176 2.858 -9.294 1.00 93.19 101 ILE A C 1
ATOM 793 O O . ILE A 1 101 ? 16.422 2.729 -10.483 1.00 93.19 101 ILE A O 1
ATOM 797 N N . SER A 1 102 ? 16.714 3.832 -8.551 1.00 92.50 102 SER A N 1
ATOM 798 C CA . SER A 1 102 ? 17.605 4.856 -9.118 1.00 92.50 102 SER A CA 1
ATOM 799 C C . SER A 1 102 ? 18.855 4.252 -9.758 1.00 92.50 102 SER A C 1
ATOM 801 O O . SER A 1 102 ? 19.193 4.612 -10.880 1.00 92.50 102 SER A O 1
ATOM 803 N N . GLN A 1 103 ? 19.501 3.287 -9.106 1.00 89.81 103 GLN A N 1
ATOM 804 C CA . GLN A 1 103 ? 20.686 2.622 -9.652 1.00 89.81 103 GLN A CA 1
ATOM 805 C C . GLN A 1 103 ? 20.376 1.841 -10.937 1.00 89.81 103 GLN A C 1
ATOM 807 O O . GLN A 1 103 ? 21.076 1.992 -11.936 1.00 89.81 103 GLN A O 1
ATOM 812 N N . ILE A 1 104 ? 19.300 1.042 -10.949 1.00 89.31 104 ILE A N 1
ATOM 813 C CA . ILE A 1 104 ? 18.896 0.305 -12.161 1.00 89.31 104 ILE A CA 1
ATOM 814 C C . ILE A 1 104 ? 18.502 1.279 -13.279 1.00 89.31 104 ILE A C 1
ATOM 816 O O . ILE A 1 104 ? 18.874 1.085 -14.431 1.00 89.31 104 ILE A O 1
ATOM 820 N N . LEU A 1 105 ? 17.780 2.342 -12.929 1.00 91.69 105 LEU A N 1
ATOM 821 C CA . LEU A 1 105 ? 17.321 3.377 -13.846 1.00 91.69 105 LEU A CA 1
ATOM 822 C C . LEU A 1 105 ? 18.490 4.046 -14.574 1.00 91.69 105 LEU A C 1
ATOM 824 O O . LEU A 1 105 ? 18.471 4.105 -15.798 1.00 91.69 105 LEU A O 1
ATOM 828 N N . PHE A 1 106 ? 19.517 4.503 -13.852 1.00 89.56 106 PHE A N 1
ATOM 829 C CA . PHE A 1 106 ? 20.674 5.162 -14.466 1.00 89.56 106 PHE A CA 1
ATOM 830 C C . PHE A 1 106 ? 21.517 4.222 -15.335 1.00 89.56 106 PHE A C 1
ATOM 832 O O . PHE A 1 106 ? 22.074 4.682 -16.325 1.00 89.56 106 PHE A O 1
ATOM 839 N N . ASN A 1 107 ? 21.547 2.918 -15.039 1.00 87.88 107 ASN A N 1
ATOM 840 C CA . ASN A 1 107 ? 22.215 1.927 -15.895 1.00 87.88 107 ASN A CA 1
ATOM 841 C C . ASN A 1 107 ? 21.494 1.689 -17.230 1.00 87.88 107 ASN A C 1
ATOM 843 O O . ASN A 1 107 ? 22.087 1.174 -18.171 1.00 87.88 107 ASN A O 1
ATOM 847 N N . VAL A 1 108 ? 20.203 2.006 -17.290 1.00 89.50 108 VAL A N 1
ATOM 848 C CA . VAL A 1 108 ? 19.330 1.753 -18.441 1.00 89.50 108 VAL A CA 1
ATOM 849 C C . VAL A 1 108 ? 19.201 2.987 -19.348 1.00 89.50 108 VAL A C 1
ATOM 851 O O . VAL A 1 108 ? 18.824 2.872 -20.516 1.00 89.50 108 VAL A O 1
ATOM 854 N N . LEU A 1 109 ? 19.521 4.180 -18.839 1.00 89.12 109 LEU A N 1
ATOM 855 C CA . LEU A 1 109 ? 19.478 5.415 -19.620 1.00 89.12 109 LEU A CA 1
ATOM 856 C C . LEU A 1 109 ? 20.567 5.431 -20.696 1.00 89.12 109 LEU A C 1
ATOM 858 O O . LEU A 1 109 ? 21.728 5.149 -20.427 1.00 89.12 109 LEU A O 1
ATOM 862 N N . GLY A 1 110 ? 20.186 5.830 -21.909 1.00 84.06 110 GLY A N 1
ATOM 863 C CA . GLY A 1 110 ? 21.116 5.984 -23.030 1.00 84.06 110 GLY A CA 1
ATOM 864 C C . GLY A 1 110 ? 21.454 4.689 -23.770 1.00 84.06 110 GLY A C 1
ATOM 865 O O . GLY A 1 110 ? 22.103 4.771 -24.805 1.00 84.06 110 GLY A O 1
ATOM 866 N N . VAL A 1 111 ? 20.973 3.532 -23.299 1.00 90.56 111 VAL A N 1
ATOM 867 C CA . VAL A 1 111 ? 21.110 2.258 -24.017 1.00 90.56 111 VAL A CA 1
ATOM 868 C C . VAL A 1 111 ? 20.348 2.339 -25.335 1.00 90.56 111 VAL A C 1
ATOM 870 O O . VAL A 1 111 ? 19.141 2.601 -25.353 1.00 90.56 111 VAL A O 1
ATOM 873 N N . THR A 1 112 ? 21.051 2.104 -26.436 1.00 89.06 112 THR A N 1
ATOM 874 C CA . THR A 1 112 ? 20.481 2.165 -27.786 1.00 89.06 112 THR A CA 1
ATOM 875 C C . THR A 1 112 ? 19.919 0.810 -28.238 1.00 89.06 112 THR A C 1
ATOM 877 O O . THR A 1 112 ? 20.349 -0.226 -27.732 1.00 89.06 112 THR A O 1
ATOM 880 N N . PRO A 1 113 ? 18.978 0.766 -29.206 1.00 89.44 113 PRO A N 1
ATOM 881 C CA . PRO A 1 113 ? 18.401 -0.490 -29.702 1.00 89.44 113 PRO A CA 1
ATOM 882 C C . PRO A 1 113 ? 19.399 -1.481 -30.316 1.00 89.44 113 PRO A C 1
ATOM 884 O O . PRO A 1 113 ? 19.074 -2.655 -30.472 1.00 89.44 113 PRO A O 1
ATOM 887 N N . GLU A 1 114 ? 20.590 -1.009 -30.683 1.00 92.06 114 GLU A N 1
ATOM 888 C CA . GLU A 1 114 ? 21.671 -1.817 -31.255 1.00 92.06 114 GLU A CA 1
ATOM 889 C C . GLU A 1 114 ? 22.454 -2.581 -30.178 1.00 92.06 114 GLU A C 1
ATOM 891 O O . GLU A 1 114 ? 23.089 -3.599 -30.460 1.00 92.06 114 GLU A O 1
ATOM 896 N N . GLU A 1 115 ? 22.390 -2.127 -28.925 1.00 91.62 115 GLU A N 1
ATOM 897 C CA . GLU A 1 115 ? 23.072 -2.774 -27.815 1.00 91.62 115 GLU A CA 1
ATOM 898 C C . GLU A 1 115 ? 22.297 -4.010 -27.331 1.00 91.62 115 GLU A C 1
ATOM 900 O O . GLU A 1 115 ? 21.083 -3.941 -27.109 1.00 91.62 115 GLU A O 1
ATOM 905 N N . PRO A 1 116 ? 22.980 -5.130 -27.017 1.00 86.25 116 PRO A N 1
ATOM 906 C CA . PRO A 1 116 ? 22.339 -6.308 -26.423 1.00 86.25 116 PRO A CA 1
ATOM 907 C C . PRO A 1 116 ? 21.587 -5.999 -25.120 1.00 86.25 116 PRO A C 1
ATOM 909 O O . PRO A 1 116 ? 20.673 -6.727 -24.727 1.00 86.25 116 PRO A O 1
ATOM 912 N N . ALA A 1 117 ? 21.972 -4.913 -24.441 1.00 86.50 117 ALA A N 1
ATOM 913 C CA . ALA A 1 117 ? 21.362 -4.468 -23.200 1.00 86.50 117 ALA A CA 1
ATOM 914 C C . ALA A 1 117 ? 19.939 -3.897 -23.377 1.00 86.50 117 ALA A C 1
ATOM 916 O O . ALA A 1 117 ? 19.177 -3.855 -22.408 1.00 86.50 117 ALA A O 1
ATOM 917 N N . TRP A 1 118 ? 19.543 -3.520 -24.599 1.00 89.19 118 TRP A N 1
ATOM 918 C CA . TRP A 1 118 ? 18.251 -2.893 -24.899 1.00 89.19 118 TRP A CA 1
ATOM 919 C C . TRP A 1 118 ? 17.047 -3.722 -24.445 1.00 89.19 118 TRP A C 1
ATOM 921 O O . TRP A 1 118 ? 16.048 -3.193 -23.953 1.00 89.19 118 TRP A O 1
ATOM 931 N N . PHE A 1 119 ? 17.143 -5.048 -24.552 1.00 89.12 119 PHE A N 1
ATOM 932 C CA . PHE A 1 119 ? 16.070 -5.927 -24.101 1.00 89.12 119 PHE A CA 1
ATOM 933 C C . PHE A 1 119 ? 15.796 -5.773 -22.595 1.00 89.12 119 PHE A C 1
ATOM 935 O O . PHE A 1 119 ? 14.638 -5.733 -22.178 1.00 89.12 119 PHE A O 1
ATOM 942 N N . TYR A 1 120 ? 16.838 -5.613 -21.771 1.00 87.44 120 TYR A N 1
ATOM 943 C CA . TYR A 1 120 ? 16.675 -5.406 -20.328 1.00 87.44 120 TYR A CA 1
ATOM 944 C C . TYR A 1 120 ? 16.025 -4.055 -20.016 1.00 87.44 120 TYR A C 1
ATOM 946 O O . TYR A 1 120 ? 15.197 -3.979 -19.107 1.00 87.44 120 TYR A O 1
ATOM 954 N N . THR A 1 121 ? 16.324 -3.021 -20.808 1.00 90.25 121 THR A N 1
ATOM 955 C CA . THR A 1 121 ? 15.664 -1.709 -20.741 1.00 90.25 121 THR A CA 1
ATOM 956 C C . THR A 1 121 ? 14.158 -1.833 -20.950 1.00 90.25 121 THR A C 1
ATOM 958 O O . THR A 1 121 ? 13.377 -1.342 -20.131 1.00 90.25 121 THR A O 1
ATOM 961 N N . LEU A 1 122 ? 13.733 -2.548 -21.997 1.00 92.00 122 LEU A N 1
ATOM 962 C CA . LEU A 1 122 ? 12.313 -2.764 -22.295 1.00 92.00 122 LEU A CA 1
ATOM 963 C C . LEU A 1 122 ? 11.601 -3.557 -21.195 1.00 92.00 122 LEU A C 1
ATOM 965 O O . LEU A 1 122 ? 10.478 -3.214 -20.812 1.00 92.00 122 LEU A O 1
ATOM 969 N N . VAL A 1 123 ? 12.249 -4.595 -20.659 1.00 92.00 123 VAL A N 1
ATOM 970 C CA . VAL A 1 123 ? 11.700 -5.388 -19.550 1.00 92.00 123 VAL A CA 1
ATOM 971 C C . VAL A 1 123 ? 11.545 -4.526 -18.299 1.00 92.00 123 VAL A C 1
ATOM 973 O O . VAL A 1 123 ? 10.474 -4.527 -17.694 1.00 92.00 123 VAL A O 1
ATOM 976 N N . PHE A 1 124 ? 12.565 -3.749 -17.928 1.00 92.50 124 PHE A N 1
ATOM 977 C CA . PHE A 1 124 ? 12.511 -2.862 -16.764 1.00 92.50 124 PHE A CA 1
ATOM 978 C C . PHE A 1 124 ? 11.423 -1.790 -16.910 1.00 92.50 124 PHE A C 1
ATOM 980 O O . PHE A 1 124 ? 10.607 -1.615 -16.002 1.00 92.50 124 PHE A O 1
ATOM 987 N N . PHE A 1 125 ? 11.340 -1.145 -18.078 1.00 94.31 125 PHE A N 1
ATOM 988 C CA . PHE A 1 125 ? 10.291 -0.177 -18.404 1.00 94.31 125 PHE A CA 1
ATOM 989 C C . PHE A 1 125 ? 8.891 -0.798 -18.272 1.00 94.31 125 PHE A C 1
ATOM 991 O O . PHE A 1 125 ? 8.002 -0.226 -17.636 1.00 94.31 125 PHE A O 1
ATOM 998 N N . SER A 1 126 ? 8.707 -2.007 -18.812 1.00 94.50 126 SER A N 1
ATOM 999 C CA . SER A 1 126 ? 7.440 -2.744 -18.750 1.00 94.50 126 SER A CA 1
ATOM 1000 C C . SER A 1 126 ? 7.064 -3.117 -17.315 1.00 94.50 126 SER A C 1
ATOM 1002 O O . SER A 1 126 ? 5.916 -2.932 -16.912 1.00 94.50 126 SER A O 1
ATOM 1004 N N . VAL A 1 127 ? 8.021 -3.592 -16.510 1.00 95.50 127 VAL A N 1
ATOM 1005 C CA . VAL A 1 127 ? 7.798 -3.937 -15.097 1.00 95.50 127 VAL A CA 1
ATOM 1006 C C . VAL A 1 127 ? 7.358 -2.712 -14.299 1.00 95.50 127 VAL A C 1
ATOM 1008 O O . VAL A 1 127 ? 6.364 -2.789 -13.575 1.00 95.50 127 VAL A O 1
ATOM 1011 N N . LEU A 1 128 ? 8.037 -1.571 -14.455 1.00 95.81 128 LEU A N 1
ATOM 1012 C CA . LEU A 1 128 ? 7.650 -0.331 -13.780 1.00 95.81 128 LEU A CA 1
ATOM 1013 C C . LEU A 1 128 ? 6.260 0.154 -14.221 1.00 95.81 128 LEU A C 1
ATOM 1015 O O . LEU A 1 128 ? 5.457 0.566 -13.378 1.00 95.81 128 LEU A O 1
ATOM 1019 N N . GLY A 1 129 ? 5.931 0.033 -15.509 1.00 96.00 129 GLY A N 1
ATOM 1020 C CA . GLY A 1 129 ? 4.594 0.327 -16.029 1.00 96.00 129 GLY A CA 1
ATOM 1021 C C . GLY A 1 129 ? 3.512 -0.557 -15.401 1.00 96.00 129 GLY A C 1
ATOM 1022 O O . GLY A 1 129 ? 2.499 -0.050 -14.916 1.00 96.00 129 GLY A O 1
ATOM 1023 N N . ILE A 1 130 ? 3.744 -1.872 -15.312 1.00 96.06 130 ILE A N 1
ATOM 1024 C CA . ILE A 1 130 ? 2.801 -2.814 -14.687 1.00 96.06 130 ILE A CA 1
ATOM 1025 C C . ILE A 1 130 ? 2.627 -2.507 -13.194 1.00 96.06 130 ILE A C 1
ATOM 1027 O O . ILE A 1 130 ? 1.495 -2.488 -12.708 1.00 96.06 130 ILE A O 1
ATOM 1031 N N . VAL A 1 131 ? 3.711 -2.220 -12.462 1.00 96.38 131 VAL A N 1
ATOM 1032 C CA . VAL A 1 131 ? 3.640 -1.821 -11.043 1.00 96.38 131 VAL A CA 1
ATOM 1033 C C . VAL A 1 131 ? 2.829 -0.537 -10.872 1.00 96.38 131 VAL A C 1
ATOM 1035 O O . VAL A 1 131 ? 2.007 -0.448 -9.957 1.00 96.38 131 VAL A O 1
ATOM 1038 N N . THR A 1 132 ? 3.011 0.432 -11.770 1.00 95.44 132 THR A N 1
ATOM 1039 C CA . THR A 1 132 ? 2.274 1.703 -11.774 1.00 95.44 132 THR A CA 1
ATOM 1040 C C . THR A 1 132 ? 0.778 1.468 -11.970 1.00 95.44 132 THR A C 1
ATOM 1042 O O . THR A 1 132 ? -0.035 1.944 -11.176 1.00 95.44 132 THR A O 1
ATOM 1045 N N . VAL A 1 133 ? 0.403 0.664 -12.969 1.00 95.00 133 VAL A N 1
ATOM 1046 C CA . VAL A 1 133 ? -0.999 0.313 -13.242 1.00 95.00 133 VAL A CA 1
ATOM 1047 C C . VAL A 1 133 ? -1.605 -0.481 -12.083 1.00 95.00 133 VAL A C 1
ATOM 1049 O O . VAL A 1 133 ? -2.700 -0.155 -11.625 1.00 95.00 133 VAL A O 1
ATOM 1052 N N . ALA A 1 134 ? -0.898 -1.478 -11.547 1.00 94.25 134 ALA A N 1
ATOM 1053 C CA . ALA A 1 134 ? -1.361 -2.252 -10.396 1.00 94.25 134 ALA A CA 1
ATOM 1054 C C . ALA A 1 134 ? -1.579 -1.351 -9.167 1.00 94.25 134 ALA A C 1
ATOM 1056 O O . ALA A 1 134 ? -2.622 -1.420 -8.512 1.00 94.25 134 ALA A O 1
ATOM 1057 N N . SER A 1 135 ? -0.643 -0.440 -8.897 1.00 93.50 135 SER A N 1
ATOM 1058 C CA . SER A 1 135 ? -0.763 0.544 -7.819 1.00 93.50 135 SER A CA 1
ATOM 1059 C C . SER A 1 135 ? -1.956 1.476 -8.034 1.00 93.50 135 SER A C 1
ATOM 1061 O O . SER A 1 135 ? -2.696 1.744 -7.091 1.00 93.50 135 SER A O 1
ATOM 1063 N N . ALA A 1 136 ? -2.213 1.915 -9.266 1.00 92.25 136 ALA A N 1
ATOM 1064 C CA . ALA A 1 136 ? -3.362 2.756 -9.592 1.00 92.25 136 ALA A CA 1
ATOM 1065 C C . ALA A 1 136 ? -4.699 2.031 -9.391 1.00 92.25 136 ALA A C 1
ATOM 1067 O O . ALA A 1 136 ? -5.612 2.561 -8.757 1.00 92.25 136 ALA A O 1
ATOM 1068 N N . VAL A 1 137 ? -4.800 0.781 -9.857 1.00 92.25 137 VAL A N 1
ATOM 1069 C CA . VAL A 1 137 ? -5.989 -0.067 -9.676 1.00 92.25 137 VAL A CA 1
ATOM 1070 C C . VAL A 1 137 ? -6.301 -0.263 -8.191 1.00 92.25 137 VAL A C 1
ATOM 1072 O O . VAL A 1 137 ? -7.470 -0.244 -7.796 1.00 92.25 137 VAL A O 1
ATOM 1075 N N . ARG A 1 138 ? -5.264 -0.401 -7.352 1.00 87.44 138 ARG A N 1
ATOM 1076 C CA . ARG A 1 138 ? -5.392 -0.492 -5.889 1.00 87.44 138 ARG A CA 1
ATOM 1077 C C . ARG A 1 138 ? -6.071 0.740 -5.282 1.00 87.44 138 ARG A C 1
ATOM 1079 O O . ARG A 1 138 ? -6.837 0.579 -4.329 1.00 87.44 138 ARG A O 1
ATOM 1086 N N . VAL A 1 139 ? -5.779 1.932 -5.808 1.00 85.69 139 VAL A N 1
ATOM 1087 C CA . VAL A 1 139 ? -6.335 3.207 -5.326 1.00 85.69 139 VAL A CA 1
ATOM 1088 C C . VAL A 1 139 ? -7.748 3.432 -5.857 1.00 85.69 139 VAL A C 1
ATOM 1090 O O . VAL A 1 139 ? -8.640 3.751 -5.084 1.00 85.69 139 VAL A O 1
ATOM 1093 N N . ILE A 1 140 ? -7.995 3.203 -7.147 1.00 83.62 140 ILE A N 1
ATOM 1094 C CA . ILE A 1 140 ? -9.286 3.534 -7.775 1.00 83.62 140 ILE A CA 1
ATOM 1095 C C . ILE A 1 140 ? -10.412 2.599 -7.290 1.00 83.62 140 ILE A C 1
ATOM 1097 O O . ILE A 1 140 ? -11.525 3.040 -7.003 1.00 83.62 140 ILE A O 1
ATOM 1101 N N . ASN A 1 141 ? -10.140 1.298 -7.140 1.00 79.44 141 ASN A N 1
ATOM 1102 C CA . ASN A 1 141 ? -11.174 0.294 -6.866 1.00 79.44 141 ASN A CA 1
ATOM 1103 C C . ASN A 1 141 ? -11.387 0.010 -5.366 1.00 79.44 141 ASN A C 1
ATOM 1105 O O . ASN A 1 141 ? -11.244 -1.122 -4.894 1.00 79.44 141 ASN A O 1
ATOM 1109 N N . HIS A 1 142 ? -11.827 1.017 -4.603 1.00 67.38 142 HIS A N 1
ATOM 1110 C CA . HIS A 1 142 ? -12.105 0.875 -3.163 1.00 67.38 142 HIS A CA 1
ATOM 1111 C C . HIS A 1 142 ? -13.248 -0.104 -2.813 1.00 67.38 142 HIS A C 1
ATOM 1113 O O . HIS A 1 142 ? -13.347 -0.573 -1.670 1.00 67.38 142 HIS A O 1
ATOM 1119 N N . THR A 1 143 ? -14.130 -0.416 -3.766 1.00 62.16 143 THR A N 1
ATOM 1120 C CA . THR A 1 143 ? -15.366 -1.182 -3.531 1.00 62.16 143 THR A CA 1
ATOM 1121 C C . THR A 1 143 ? -15.158 -2.693 -3.585 1.00 62.16 143 THR A C 1
ATOM 1123 O O . THR A 1 143 ? -15.803 -3.418 -2.825 1.00 62.16 143 THR A O 1
ATOM 1126 N N . ARG A 1 144 ? -14.245 -3.185 -4.436 1.00 78.62 144 ARG A N 1
ATOM 1127 C CA . ARG A 1 144 ? -14.009 -4.623 -4.637 1.00 78.62 144 ARG A CA 1
ATOM 1128 C C . ARG A 1 144 ? -12.718 -5.065 -3.952 1.00 78.62 144 ARG A C 1
ATOM 1130 O O . ARG A 1 144 ? -11.631 -4.963 -4.511 1.00 78.62 144 ARG A O 1
ATOM 1137 N N . LEU A 1 145 ? -12.861 -5.625 -2.747 1.00 77.38 145 LEU A N 1
ATOM 1138 C CA . LEU A 1 145 ? -11.737 -6.115 -1.934 1.00 77.38 145 LEU A CA 1
ATOM 1139 C C . LEU A 1 145 ? -10.846 -7.111 -2.691 1.00 77.38 145 LEU A C 1
ATOM 1141 O O . LEU A 1 145 ? -9.632 -7.093 -2.516 1.00 77.38 145 LEU A O 1
ATOM 1145 N N . PHE A 1 146 ? -11.443 -7.954 -3.537 1.00 83.94 146 PHE A N 1
ATOM 1146 C CA . PHE A 1 146 ? -10.707 -8.921 -4.349 1.00 83.94 146 PHE A CA 1
ATOM 1147 C C . PHE A 1 146 ? -9.762 -8.239 -5.348 1.00 83.94 146 PHE A C 1
ATOM 1149 O O . PHE A 1 146 ? -8.588 -8.582 -5.398 1.00 83.94 146 PHE A O 1
ATOM 1156 N N . ILE A 1 147 ? -10.235 -7.211 -6.063 1.00 84.31 147 ILE A N 1
ATOM 1157 C CA . ILE A 1 147 ? -9.402 -6.453 -7.009 1.00 84.31 147 ILE A CA 1
ATOM 1158 C C . ILE A 1 147 ? -8.259 -5.761 -6.268 1.00 84.31 147 ILE A C 1
ATOM 1160 O O . ILE A 1 147 ? -7.116 -5.836 -6.708 1.00 84.31 147 ILE A O 1
ATOM 1164 N N . LYS A 1 148 ? -8.544 -5.156 -5.104 1.00 83.06 148 LYS A N 1
ATOM 1165 C CA . LYS A 1 148 ? -7.503 -4.534 -4.277 1.00 83.06 148 LYS A CA 1
ATOM 1166 C C . LYS A 1 148 ? -6.417 -5.543 -3.876 1.00 83.06 148 LYS A C 1
ATOM 1168 O O . LYS A 1 148 ? -5.248 -5.194 -3.947 1.00 83.06 148 LYS A O 1
ATOM 1173 N N . ARG A 1 149 ? -6.792 -6.776 -3.503 1.00 88.25 149 ARG A N 1
ATOM 1174 C CA . ARG A 1 149 ? -5.843 -7.854 -3.157 1.00 88.25 149 ARG A CA 1
ATOM 1175 C C . ARG A 1 149 ? -4.982 -8.282 -4.338 1.00 88.25 149 ARG A C 1
ATOM 1177 O O . ARG A 1 149 ? -3.777 -8.405 -4.192 1.00 88.25 149 ARG A O 1
ATOM 1184 N N . VAL A 1 150 ? -5.587 -8.492 -5.505 1.00 90.12 150 VAL A N 1
ATOM 1185 C CA . VAL A 1 150 ? -4.832 -8.870 -6.709 1.00 90.12 150 VAL A CA 1
ATOM 1186 C C . VAL A 1 150 ? -3.842 -7.764 -7.078 1.00 90.12 150 VAL A C 1
ATOM 1188 O O . VAL A 1 150 ? -2.669 -8.038 -7.306 1.00 90.12 150 VAL A O 1
ATOM 1191 N N . ALA A 1 151 ? -4.286 -6.508 -7.050 1.00 89.69 151 ALA A N 1
ATOM 1192 C CA . ALA A 1 151 ? -3.444 -5.352 -7.330 1.00 89.69 151 ALA A CA 1
ATOM 1193 C C . ALA A 1 151 ? -2.267 -5.214 -6.342 1.00 89.69 151 ALA A C 1
ATOM 1195 O O . ALA A 1 151 ? -1.132 -5.001 -6.772 1.00 89.69 151 ALA A O 1
ATOM 1196 N N . THR A 1 152 ? -2.499 -5.390 -5.032 1.00 89.38 152 THR A N 1
ATOM 1197 C CA . THR A 1 152 ? -1.418 -5.385 -4.027 1.00 89.38 152 THR A CA 1
ATOM 1198 C C . THR A 1 152 ? -0.454 -6.547 -4.211 1.00 89.38 152 THR A C 1
ATOM 1200 O O . THR A 1 152 ? 0.746 -6.361 -4.042 1.00 89.38 152 THR A O 1
ATOM 1203 N N . THR A 1 153 ? -0.942 -7.728 -4.587 1.00 92.50 153 THR A N 1
ATOM 1204 C CA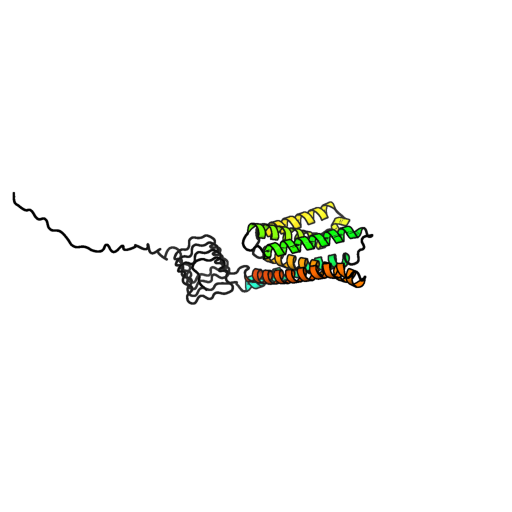 . THR A 1 153 ? -0.096 -8.895 -4.857 1.00 92.50 153 THR A CA 1
ATOM 1205 C C . THR A 1 153 ? 0.783 -8.695 -6.081 1.00 92.50 153 THR A C 1
ATOM 1207 O O . THR A 1 153 ? 1.977 -8.954 -5.994 1.00 92.50 153 THR A O 1
ATOM 1210 N N . VAL A 1 154 ? 0.234 -8.203 -7.195 1.00 94.50 154 VAL A N 1
ATOM 1211 C CA . VAL A 1 154 ? 1.012 -7.948 -8.421 1.00 94.50 154 VAL A CA 1
ATOM 1212 C C . VAL A 1 154 ? 2.077 -6.885 -8.164 1.00 94.50 154 VAL A C 1
ATOM 1214 O O . VAL A 1 154 ? 3.252 -7.112 -8.448 1.00 94.50 154 VAL A O 1
ATOM 1217 N N . SER A 1 155 ? 1.691 -5.758 -7.557 1.00 93.44 155 SER A N 1
ATOM 1218 C CA . SER A 1 155 ? 2.637 -4.696 -7.203 1.00 93.44 155 SER A CA 1
ATOM 1219 C C . SER A 1 155 ? 3.707 -5.195 -6.231 1.00 93.44 155 SER A C 1
ATOM 1221 O O . SER A 1 155 ? 4.886 -4.908 -6.415 1.00 93.44 155 SER A O 1
ATOM 1223 N N . GLY A 1 156 ? 3.312 -5.957 -5.207 1.00 92.62 156 GLY A N 1
ATOM 1224 C CA . GLY A 1 156 ? 4.226 -6.505 -4.210 1.00 92.62 156 GLY A CA 1
ATOM 1225 C C . GLY A 1 156 ? 5.200 -7.522 -4.798 1.00 92.62 156 GLY A C 1
ATOM 1226 O O . GLY A 1 156 ? 6.391 -7.441 -4.520 1.00 92.62 156 GLY A O 1
ATOM 1227 N N . ALA A 1 157 ? 4.727 -8.442 -5.638 1.00 94.81 157 ALA A N 1
ATOM 1228 C CA . ALA A 1 157 ? 5.562 -9.468 -6.254 1.00 94.81 157 ALA A CA 1
ATOM 1229 C C . ALA A 1 157 ? 6.613 -8.863 -7.192 1.00 94.81 157 ALA A C 1
ATOM 1231 O O . ALA A 1 157 ? 7.787 -9.208 -7.094 1.00 94.81 157 ALA A O 1
ATOM 1232 N N . LEU A 1 158 ? 6.213 -7.920 -8.051 1.00 94.56 158 LEU A N 1
ATOM 1233 C CA . LEU A 1 158 ? 7.135 -7.239 -8.962 1.00 94.56 158 LEU A CA 1
ATOM 1234 C C . LEU A 1 158 ? 8.145 -6.372 -8.208 1.00 94.56 158 LEU A C 1
ATOM 1236 O O . LEU A 1 158 ? 9.328 -6.391 -8.534 1.00 94.56 158 LEU A O 1
ATOM 1240 N N . LEU A 1 159 ? 7.710 -5.665 -7.162 1.00 93.81 159 LEU A N 1
ATOM 1241 C CA . LEU A 1 159 ? 8.607 -4.874 -6.322 1.00 93.81 159 LEU A CA 1
ATOM 1242 C C . LEU A 1 159 ? 9.599 -5.759 -5.551 1.00 93.81 159 LEU A C 1
ATOM 1244 O O . LEU A 1 159 ? 10.793 -5.473 -5.525 1.00 93.81 159 LEU A O 1
ATOM 1248 N N . GLY A 1 160 ? 9.117 -6.848 -4.945 1.00 91.31 160 GLY A N 1
ATOM 1249 C CA . GLY A 1 160 ? 9.954 -7.818 -4.238 1.00 91.31 160 GLY A CA 1
ATOM 1250 C C . GLY A 1 160 ? 10.959 -8.493 -5.170 1.00 91.31 160 GLY A C 1
ATOM 1251 O O . GLY A 1 160 ? 12.116 -8.695 -4.793 1.00 91.31 160 GLY A O 1
ATOM 1252 N N . ALA A 1 161 ? 10.547 -8.779 -6.407 1.00 91.69 161 ALA A N 1
ATOM 1253 C CA . ALA A 1 161 ? 11.435 -9.273 -7.447 1.00 91.69 161 ALA A CA 1
ATOM 1254 C C . ALA A 1 161 ? 12.516 -8.233 -7.791 1.00 91.69 161 ALA A C 1
ATOM 1256 O O . ALA A 1 161 ? 13.705 -8.541 -7.778 1.00 91.69 161 ALA A O 1
ATOM 1257 N N . LEU A 1 162 ? 12.117 -6.980 -8.019 1.00 91.12 162 LEU A N 1
ATOM 1258 C CA . LEU A 1 162 ? 13.027 -5.896 -8.384 1.00 91.12 162 LEU A CA 1
ATOM 1259 C C . LEU A 1 162 ? 14.090 -5.635 -7.309 1.00 91.12 162 LEU A C 1
ATOM 1261 O O . LEU A 1 162 ? 15.272 -5.490 -7.618 1.00 91.12 162 LEU A O 1
ATOM 1265 N N . LEU A 1 163 ? 13.689 -5.637 -6.036 1.00 90.44 163 LEU A N 1
ATOM 1266 C CA . LEU A 1 163 ? 14.618 -5.471 -4.918 1.00 90.44 163 LEU A CA 1
ATOM 1267 C C . LEU A 1 163 ? 15.582 -6.654 -4.803 1.00 90.44 163 LEU A C 1
ATOM 1269 O O . LEU A 1 163 ? 16.765 -6.451 -4.536 1.00 90.44 163 LEU A O 1
ATOM 1273 N N . ALA A 1 164 ? 15.106 -7.881 -5.029 1.00 88.75 164 ALA A N 1
ATOM 1274 C CA . ALA A 1 164 ? 15.980 -9.050 -5.034 1.00 88.75 164 ALA A CA 1
ATOM 1275 C C . ALA A 1 164 ? 16.967 -9.029 -6.205 1.00 88.75 164 ALA A C 1
ATOM 1277 O O . ALA A 1 164 ? 18.131 -9.376 -5.996 1.00 88.75 164 ALA A O 1
ATOM 1278 N N . LEU A 1 165 ? 16.545 -8.575 -7.395 1.00 86.19 165 LEU A N 1
ATOM 1279 C CA . LEU A 1 165 ? 17.448 -8.361 -8.530 1.00 86.19 165 LEU A CA 1
ATOM 1280 C C . LEU A 1 165 ? 18.580 -7.404 -8.162 1.00 86.19 165 LEU A C 1
ATOM 1282 O O . LEU A 1 165 ? 19.740 -7.716 -8.418 1.00 86.19 165 LEU A O 1
ATOM 1286 N N . PHE A 1 166 ? 18.253 -6.282 -7.525 1.00 85.94 166 PHE A N 1
ATOM 1287 C CA . PHE A 1 166 ? 19.238 -5.270 -7.166 1.00 85.94 166 PHE A CA 1
ATOM 1288 C C . PHE A 1 166 ? 20.197 -5.729 -6.056 1.00 85.94 166 PHE A C 1
ATOM 1290 O O . PHE A 1 166 ? 21.405 -5.777 -6.263 1.00 85.94 166 PHE A O 1
ATOM 1297 N N . TYR A 1 167 ? 19.677 -6.106 -4.883 1.00 84.31 167 TYR A N 1
ATOM 1298 C CA . TYR A 1 167 ? 20.516 -6.378 -3.707 1.00 84.31 167 TYR A CA 1
ATOM 1299 C C . TYR A 1 167 ? 21.288 -7.697 -3.780 1.00 84.31 167 TYR A C 1
ATOM 1301 O O . TYR A 1 167 ? 22.259 -7.887 -3.049 1.00 84.31 167 TYR A O 1
ATOM 1309 N N . ARG A 1 168 ? 20.838 -8.642 -4.610 1.00 76.31 168 ARG A N 1
ATOM 1310 C CA . ARG A 1 168 ? 21.435 -9.982 -4.675 1.00 76.31 168 ARG A CA 1
ATOM 1311 C C . ARG A 1 168 ? 21.561 -10.509 -6.097 1.00 76.31 168 ARG A C 1
ATOM 1313 O O . ARG A 1 168 ? 22.490 -11.258 -6.377 1.00 76.31 168 ARG A O 1
ATOM 1320 N N . GLY A 1 169 ? 20.642 -10.146 -6.985 1.00 67.25 169 GLY A N 1
ATOM 1321 C CA . GLY A 1 169 ? 20.487 -10.748 -8.303 1.00 67.25 169 GLY A CA 1
ATOM 1322 C C . GLY A 1 169 ? 21.646 -10.495 -9.254 1.00 67.25 169 GLY A C 1
ATOM 1323 O O . GLY A 1 169 ? 22.176 -11.469 -9.757 1.00 67.25 169 GLY A O 1
ATOM 1324 N N . ILE A 1 170 ? 22.082 -9.257 -9.499 1.00 65.62 170 ILE A N 1
ATOM 1325 C CA . ILE A 1 170 ? 23.038 -8.991 -10.598 1.00 65.62 170 ILE A CA 1
ATOM 1326 C C . ILE A 1 170 ? 24.354 -9.771 -10.417 1.00 65.62 170 ILE A C 1
ATOM 1328 O O . ILE A 1 170 ? 24.770 -10.508 -11.309 1.00 65.62 170 ILE A O 1
ATOM 1332 N N . THR A 1 171 ? 24.966 -9.702 -9.234 1.00 66.50 171 THR A N 1
ATOM 1333 C CA . THR A 1 171 ? 26.238 -10.391 -8.951 1.00 66.50 171 THR A CA 1
ATOM 1334 C C . THR A 1 171 ? 26.068 -11.899 -8.765 1.00 66.50 171 THR A C 1
ATOM 1336 O O . THR A 1 171 ? 26.921 -12.683 -9.183 1.00 66.50 171 THR A O 1
ATOM 1339 N N . THR A 1 172 ? 24.956 -12.341 -8.169 1.00 74.19 172 THR A N 1
ATOM 1340 C CA . THR A 1 172 ? 24.713 -13.773 -7.936 1.00 74.19 172 THR A CA 1
ATOM 1341 C C . THR A 1 172 ? 24.247 -14.484 -9.203 1.00 74.19 172 THR A C 1
ATOM 1343 O O . THR A 1 172 ? 24.583 -15.643 -9.375 1.00 74.19 172 THR A O 1
ATOM 1346 N N . ILE A 1 173 ? 23.512 -13.838 -10.113 1.00 72.12 173 ILE A N 1
ATOM 1347 C CA . ILE A 1 173 ? 23.067 -14.446 -11.379 1.00 72.12 173 ILE A CA 1
ATOM 1348 C C . ILE A 1 173 ? 24.263 -14.689 -12.298 1.00 72.12 173 ILE A C 1
ATOM 1350 O O . ILE A 1 173 ? 24.338 -15.746 -12.918 1.00 72.12 173 ILE A O 1
ATOM 1354 N N . GLN A 1 174 ? 25.212 -13.752 -12.341 1.00 74.62 174 GLN A N 1
ATOM 1355 C CA . GLN A 1 174 ? 26.412 -13.894 -13.159 1.00 74.62 174 GLN A CA 1
ATOM 1356 C C . GLN A 1 174 ? 27.324 -15.026 -12.657 1.00 74.62 174 GLN A C 1
ATOM 1358 O O . GLN A 1 174 ? 27.866 -15.777 -13.462 1.00 74.62 174 GLN A O 1
ATOM 1363 N N . ASN A 1 175 ? 27.442 -15.195 -11.335 1.00 81.56 175 ASN A N 1
ATOM 1364 C CA . ASN A 1 175 ? 28.314 -16.212 -10.734 1.00 81.56 175 ASN A CA 1
ATOM 1365 C C . ASN A 1 175 ? 27.616 -17.568 -10.500 1.00 81.56 175 ASN A C 1
ATOM 1367 O O . ASN A 1 175 ? 28.244 -18.620 -10.577 1.00 81.56 175 ASN A O 1
ATOM 1371 N N . GLN A 1 176 ? 26.324 -17.557 -10.167 1.00 86.62 176 GLN A N 1
ATOM 1372 C CA . GLN A 1 176 ? 25.504 -18.714 -9.788 1.00 86.62 176 GLN A CA 1
ATOM 1373 C C . GLN A 1 176 ? 24.032 -18.519 -10.226 1.00 86.62 176 GLN A C 1
ATOM 1375 O O . GLN A 1 176 ? 23.150 -18.260 -9.393 1.00 86.62 176 GLN A O 1
ATOM 1380 N N . PRO A 1 177 ? 23.714 -18.703 -11.522 1.00 81.38 177 PRO A N 1
ATOM 1381 C CA . PRO A 1 177 ? 22.402 -18.365 -12.089 1.00 81.38 177 PRO A CA 1
ATOM 1382 C C . PRO A 1 177 ? 21.242 -19.100 -11.407 1.00 81.38 177 PRO A C 1
ATOM 1384 O O . PRO A 1 177 ? 20.190 -18.516 -11.148 1.00 81.38 177 PRO A O 1
ATOM 1387 N N . GLN A 1 178 ? 21.456 -20.359 -11.018 1.00 83.75 178 GLN A N 1
ATOM 1388 C CA . GLN A 1 178 ? 20.457 -21.173 -10.319 1.00 83.75 178 GLN A CA 1
ATOM 1389 C C . GLN A 1 178 ? 20.064 -20.592 -8.952 1.00 83.75 178 GLN A C 1
ATOM 1391 O O . GLN A 1 178 ? 18.910 -20.698 -8.541 1.00 83.75 178 GLN A O 1
ATOM 1396 N N . VAL A 1 179 ? 21.007 -19.979 -8.230 1.00 83.00 179 VAL A N 1
ATOM 1397 C CA . VAL A 1 179 ? 20.752 -19.378 -6.912 1.00 83.00 179 VAL A CA 1
ATOM 1398 C C . VAL A 1 179 ? 20.087 -18.016 -7.077 1.00 83.00 179 VAL A C 1
ATOM 1400 O O . VAL A 1 179 ? 19.107 -17.734 -6.390 1.00 83.00 179 VAL A O 1
ATOM 1403 N N . GLY A 1 180 ? 20.563 -17.204 -8.024 1.00 83.19 180 GLY A N 1
ATOM 1404 C CA . GLY A 1 180 ? 20.001 -15.881 -8.302 1.00 83.19 180 GLY A CA 1
ATOM 1405 C C . GLY A 1 180 ? 18.539 -15.919 -8.761 1.00 83.19 180 GLY A C 1
ATOM 1406 O O . GLY A 1 180 ? 17.719 -15.134 -8.292 1.00 83.19 180 GLY A O 1
ATOM 1407 N N . ILE A 1 181 ? 18.171 -16.877 -9.616 1.00 84.88 181 ILE A N 1
ATOM 1408 C CA . ILE A 1 181 ? 16.776 -17.035 -10.057 1.00 84.88 181 ILE A CA 1
ATOM 1409 C C . ILE A 1 181 ? 15.887 -17.523 -8.899 1.00 84.88 181 ILE A C 1
ATOM 1411 O O . ILE A 1 181 ? 14.763 -17.049 -8.733 1.00 84.88 181 ILE A O 1
ATOM 1415 N N . LYS A 1 182 ? 16.385 -18.425 -8.041 1.00 87.38 182 LYS A N 1
ATOM 1416 C CA . LYS A 1 182 ? 15.626 -18.910 -6.874 1.00 87.38 182 LYS A CA 1
ATOM 1417 C C . LYS A 1 182 ? 15.339 -17.803 -5.862 1.00 87.38 182 LYS A C 1
ATOM 1419 O O . LYS A 1 182 ? 14.228 -17.744 -5.341 1.00 87.38 182 LYS A O 1
ATOM 1424 N N . THR A 1 183 ? 16.304 -16.926 -5.582 1.00 86.75 183 THR A N 1
ATOM 1425 C CA . THR A 1 183 ? 16.102 -15.810 -4.642 1.00 86.75 183 THR A CA 1
ATOM 1426 C C . THR A 1 183 ? 15.102 -14.793 -5.181 1.00 86.75 183 THR A C 1
ATOM 1428 O O . THR A 1 183 ? 14.274 -14.305 -4.413 1.00 86.75 183 THR A O 1
ATOM 1431 N N . LEU A 1 184 ? 15.135 -14.538 -6.491 1.00 89.00 184 LEU A N 1
ATOM 1432 C CA . LEU A 1 184 ? 14.186 -13.674 -7.184 1.00 89.00 184 LEU A CA 1
ATOM 1433 C C . LEU A 1 184 ? 12.743 -14.175 -7.062 1.00 89.00 184 LEU A C 1
ATOM 1435 O O . LEU A 1 184 ? 11.837 -13.427 -6.700 1.00 89.00 184 LEU A O 1
ATOM 1439 N N . ILE A 1 185 ? 12.528 -15.456 -7.362 1.00 90.50 185 ILE A N 1
ATOM 1440 C CA . ILE A 1 185 ? 11.199 -16.068 -7.285 1.00 90.50 185 ILE A CA 1
ATOM 1441 C C . ILE A 1 185 ? 10.721 -16.081 -5.832 1.00 90.50 185 ILE A C 1
ATOM 1443 O O . ILE A 1 185 ? 9.573 -15.740 -5.555 1.00 90.50 185 ILE A O 1
ATOM 1447 N N . LEU A 1 186 ? 11.603 -16.427 -4.890 1.00 92.75 186 LEU A N 1
ATOM 1448 C CA . LEU A 1 186 ? 11.254 -16.489 -3.476 1.00 92.75 186 LEU A CA 1
ATOM 1449 C C . LEU A 1 186 ? 10.827 -15.119 -2.928 1.00 92.75 186 LEU A C 1
ATOM 1451 O O . LEU A 1 186 ? 9.818 -15.044 -2.228 1.00 92.75 186 LEU A O 1
ATOM 1455 N N . SER A 1 187 ? 11.533 -14.033 -3.264 1.00 91.25 187 SER A N 1
ATOM 1456 C CA . SER A 1 187 ? 11.143 -12.689 -2.821 1.00 91.25 187 SER A CA 1
ATOM 1457 C C . SER A 1 187 ? 9.812 -12.252 -3.433 1.00 91.25 187 SER A C 1
ATOM 1459 O O . SER A 1 187 ? 8.953 -11.741 -2.715 1.00 91.25 187 SER A O 1
ATOM 1461 N N . ALA A 1 188 ? 9.598 -12.517 -4.725 1.00 93.62 188 ALA A N 1
ATOM 1462 C CA . ALA A 1 188 ? 8.349 -12.209 -5.410 1.00 93.62 188 ALA A CA 1
ATOM 1463 C C . ALA A 1 188 ? 7.158 -12.935 -4.766 1.00 93.62 188 ALA A C 1
ATOM 1465 O O . ALA A 1 188 ? 6.117 -12.329 -4.504 1.00 93.62 188 ALA A O 1
ATOM 1466 N N . VAL A 1 189 ? 7.329 -14.223 -4.453 1.00 95.00 189 VAL A N 1
ATOM 1467 C CA . VAL A 1 189 ? 6.305 -15.041 -3.793 1.00 95.00 189 VAL A CA 1
ATOM 1468 C C . VAL A 1 189 ? 6.026 -14.526 -2.384 1.00 95.00 189 VAL A C 1
ATOM 1470 O O . VAL A 1 189 ? 4.864 -14.321 -2.043 1.00 95.00 189 VAL A O 1
ATOM 1473 N N . ILE A 1 190 ? 7.056 -14.255 -1.577 1.00 93.75 190 ILE A N 1
ATOM 1474 C CA . ILE A 1 190 ? 6.879 -13.758 -0.204 1.00 93.75 190 ILE A CA 1
ATOM 1475 C C . ILE A 1 190 ? 6.150 -12.411 -0.207 1.00 93.75 190 ILE A C 1
ATOM 1477 O O . ILE A 1 190 ? 5.130 -12.262 0.469 1.00 93.75 190 ILE A O 1
ATOM 1481 N N . THR A 1 191 ? 6.623 -11.430 -0.981 1.00 92.25 191 THR A N 1
ATOM 1482 C CA . THR A 1 191 ? 6.011 -10.094 -1.004 1.00 92.25 191 THR A CA 1
ATOM 1483 C C . THR A 1 191 ? 4.614 -10.123 -1.633 1.00 92.25 191 THR A C 1
ATOM 1485 O O . THR A 1 191 ? 3.708 -9.439 -1.152 1.00 92.25 191 THR A O 1
ATOM 1488 N N . GLY A 1 192 ? 4.391 -10.964 -2.646 1.00 91.38 192 GLY A N 1
ATOM 1489 C CA . GLY A 1 192 ? 3.073 -11.181 -3.243 1.00 91.38 192 GLY A CA 1
ATOM 1490 C C . GLY A 1 192 ? 2.067 -11.805 -2.268 1.00 91.38 192 GLY A C 1
ATOM 1491 O O . GLY A 1 192 ? 0.933 -11.324 -2.161 1.00 91.38 192 GLY A O 1
ATOM 1492 N N . LEU A 1 193 ? 2.482 -12.829 -1.514 1.00 93.50 193 LEU A N 1
ATOM 1493 C CA . LEU A 1 193 ? 1.663 -13.477 -0.483 1.00 93.50 193 LEU A CA 1
ATOM 1494 C C . LEU A 1 193 ? 1.351 -12.523 0.670 1.00 93.50 193 LEU A C 1
ATOM 1496 O O . LEU A 1 193 ? 0.199 -12.447 1.099 1.00 93.50 193 LEU A O 1
ATOM 1500 N N . LEU A 1 194 ? 2.334 -11.743 1.131 1.00 91.38 194 LEU A N 1
ATOM 1501 C CA . LEU A 1 194 ? 2.108 -10.693 2.127 1.00 91.38 194 LEU A CA 1
ATOM 1502 C C . LEU A 1 194 ? 1.069 -9.680 1.632 1.00 91.38 194 LEU A C 1
ATOM 1504 O O . LEU A 1 194 ? 0.135 -9.356 2.366 1.00 91.38 194 LEU A O 1
ATOM 1508 N N . GLY A 1 195 ? 1.166 -9.252 0.370 1.00 87.69 195 GLY A N 1
ATOM 1509 C CA . GLY A 1 195 ? 0.185 -8.366 -0.257 1.00 87.69 195 GLY A CA 1
ATOM 1510 C C . GLY A 1 195 ? -1.210 -8.980 -0.414 1.00 87.69 195 GLY A C 1
ATOM 1511 O O . GLY A 1 195 ? -2.202 -8.250 -0.346 1.00 87.69 195 GLY A O 1
ATOM 1512 N N . PHE A 1 196 ? -1.308 -10.301 -0.592 1.00 88.62 196 PHE A N 1
ATOM 1513 C CA . PHE A 1 196 ? -2.585 -11.009 -0.724 1.00 88.62 196 PHE A CA 1
ATOM 1514 C C . PHE A 1 196 ? -3.285 -11.192 0.627 1.00 88.62 196 PHE A C 1
ATOM 1516 O O . PHE A 1 196 ? -4.473 -10.881 0.777 1.00 88.62 196 PHE A O 1
ATOM 1523 N N . CYS A 1 197 ? -2.540 -11.708 1.608 1.00 87.06 197 CYS A N 1
ATOM 1524 C CA . CYS A 1 197 ? -3.032 -12.026 2.945 1.00 87.06 197 CYS A CA 1
ATOM 1525 C C . CYS A 1 197 ? -3.334 -10.754 3.741 1.00 87.06 197 CYS A C 1
ATOM 1527 O O . CYS A 1 197 ? -4.368 -10.667 4.407 1.00 87.06 197 CYS A O 1
ATOM 1529 N N . PHE A 1 198 ? -2.474 -9.741 3.610 1.00 84.31 198 PHE A N 1
ATOM 1530 C CA . PHE A 1 198 ? -2.535 -8.498 4.371 1.00 84.31 198 PHE A CA 1
ATOM 1531 C C . PHE A 1 198 ? -2.568 -7.277 3.433 1.00 84.31 198 PHE A C 1
ATOM 1533 O O . PHE A 1 198 ? -1.633 -6.478 3.403 1.00 84.31 198 PHE A O 1
ATOM 1540 N N . PRO A 1 199 ? -3.676 -7.060 2.690 1.00 77.25 199 PRO A N 1
ATOM 1541 C CA . PRO A 1 199 ? -3.823 -5.920 1.773 1.00 77.25 199 PRO A CA 1
ATOM 1542 C C . PRO A 1 199 ? -4.005 -4.569 2.495 1.00 77.25 199 PRO A C 1
ATOM 1544 O O . PRO A 1 199 ? -4.288 -3.557 1.856 1.00 77.25 199 PRO A O 1
ATOM 1547 N N . ARG A 1 200 ? -3.956 -4.573 3.831 1.00 79.88 200 ARG A N 1
ATOM 1548 C CA . ARG A 1 200 ? -4.014 -3.421 4.737 1.00 79.88 200 ARG A CA 1
ATOM 1549 C C . ARG A 1 200 ? -3.008 -3.651 5.861 1.00 79.88 200 ARG A C 1
ATOM 1551 O O . ARG A 1 200 ? -2.630 -4.793 6.119 1.00 79.88 200 ARG A O 1
ATOM 1558 N N . GLY A 1 201 ? -2.644 -2.587 6.564 1.00 85.44 201 GLY A N 1
ATOM 1559 C CA . GLY A 1 201 ? -1.646 -2.647 7.627 1.00 85.44 201 GLY A CA 1
ATOM 1560 C C . GLY A 1 201 ? -0.237 -2.397 7.089 1.00 85.44 201 GLY A C 1
ATOM 1561 O O . GLY A 1 201 ? -0.077 -1.854 5.997 1.00 85.44 201 GLY A O 1
ATOM 1562 N N . LEU A 1 202 ? 0.781 -2.839 7.828 1.00 88.38 202 LEU A N 1
ATOM 1563 C CA . LEU A 1 202 ? 2.191 -2.582 7.502 1.00 88.38 202 LEU A CA 1
ATOM 1564 C C . LEU A 1 202 ? 2.608 -3.102 6.118 1.00 88.38 202 LEU A C 1
ATOM 1566 O O . LEU A 1 202 ? 3.282 -2.389 5.380 1.00 88.38 202 LEU A O 1
ATOM 1570 N N . ALA A 1 203 ? 2.171 -4.307 5.738 1.00 89.31 203 ALA A N 1
ATOM 1571 C CA . ALA A 1 203 ? 2.469 -4.870 4.418 1.00 89.31 203 ALA A CA 1
ATOM 1572 C C . ALA A 1 203 ? 1.843 -4.035 3.287 1.00 89.31 203 ALA A C 1
ATOM 1574 O O . ALA A 1 203 ? 2.501 -3.752 2.288 1.00 89.31 203 ALA A O 1
ATOM 1575 N N . GLY A 1 204 ? 0.594 -3.590 3.472 1.00 89.19 204 GLY A N 1
ATOM 1576 C CA . GLY A 1 204 ? -0.095 -2.707 2.530 1.00 89.19 204 GLY A CA 1
ATOM 1577 C C . GLY A 1 204 ? 0.604 -1.356 2.372 1.00 89.19 204 GLY A C 1
ATOM 1578 O O . GLY A 1 204 ? 0.814 -0.923 1.241 1.00 89.19 204 GLY A O 1
ATOM 1579 N N . VAL A 1 205 ? 1.033 -0.748 3.486 1.00 92.00 205 VAL A N 1
ATOM 1580 C CA . VAL A 1 205 ? 1.813 0.502 3.494 1.00 92.00 205 VAL A CA 1
ATOM 1581 C C . VAL A 1 205 ? 3.136 0.318 2.753 1.00 92.00 205 VAL A C 1
ATOM 1583 O O . VAL A 1 205 ? 3.435 1.096 1.855 1.00 92.00 205 VAL A O 1
ATOM 1586 N N . GLY A 1 206 ? 3.905 -0.728 3.069 1.00 93.50 206 GLY A N 1
ATOM 1587 C CA . GLY A 1 206 ? 5.187 -0.988 2.411 1.00 93.50 206 GLY A CA 1
ATOM 1588 C C . GLY A 1 206 ? 5.040 -1.179 0.899 1.00 93.50 206 GLY A C 1
ATOM 1589 O O . GLY A 1 206 ? 5.711 -0.508 0.118 1.00 93.50 206 GLY A O 1
ATOM 1590 N N . ILE A 1 207 ? 4.107 -2.034 0.469 1.00 93.50 207 ILE A N 1
ATOM 1591 C CA . ILE A 1 207 ? 3.846 -2.268 -0.960 1.00 93.50 207 ILE A CA 1
ATOM 1592 C C . ILE A 1 207 ? 3.357 -0.987 -1.645 1.00 93.50 207 ILE A C 1
ATOM 1594 O O . ILE A 1 207 ? 3.797 -0.683 -2.750 1.00 93.50 207 ILE A O 1
ATOM 1598 N N . GLY A 1 208 ? 2.472 -0.226 -0.997 1.00 93.88 208 GLY A N 1
ATOM 1599 C CA . GLY A 1 208 ? 1.961 1.036 -1.524 1.00 93.88 208 GLY A CA 1
ATOM 1600 C C . GLY A 1 208 ? 3.052 2.085 -1.711 1.00 93.88 208 GLY A C 1
ATOM 1601 O O . GLY A 1 208 ? 3.120 2.719 -2.761 1.00 93.88 208 GLY A O 1
ATOM 1602 N N . VAL A 1 209 ? 3.937 2.237 -0.724 1.00 96.00 209 VAL A N 1
ATOM 1603 C CA . VAL A 1 209 ? 5.064 3.175 -0.781 1.00 96.00 209 VAL A CA 1
ATOM 1604 C C . VAL A 1 209 ? 6.049 2.776 -1.871 1.00 96.00 209 VAL A C 1
ATOM 1606 O O . VAL A 1 209 ? 6.371 3.599 -2.724 1.00 96.00 209 VAL A O 1
ATOM 1609 N N . GLY A 1 210 ? 6.477 1.514 -1.903 1.00 95.12 210 GLY A N 1
ATOM 1610 C CA . GLY A 1 210 ? 7.389 1.049 -2.945 1.00 95.12 210 GLY A CA 1
ATOM 1611 C C . GLY A 1 210 ? 6.777 1.103 -4.348 1.00 95.12 210 GLY A C 1
ATOM 1612 O O . GLY A 1 210 ? 7.472 1.443 -5.302 1.00 95.12 210 GLY A O 1
ATOM 1613 N N . GLY A 1 211 ? 5.468 0.864 -4.474 1.00 95.19 211 GLY A N 1
ATOM 1614 C CA . GLY A 1 211 ? 4.719 1.064 -5.716 1.00 95.19 211 GLY A CA 1
ATOM 1615 C C . GLY A 1 211 ? 4.726 2.521 -6.186 1.00 95.19 211 GLY A C 1
ATOM 1616 O O . GLY A 1 211 ? 4.927 2.776 -7.370 1.00 95.19 211 GLY A O 1
ATOM 1617 N N . THR A 1 212 ? 4.598 3.490 -5.273 1.00 96.31 212 THR A N 1
ATOM 1618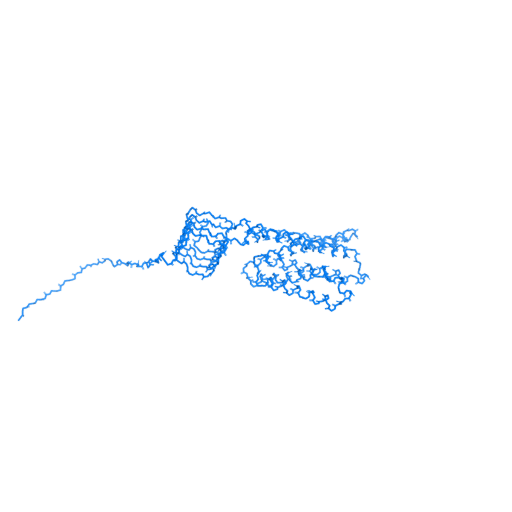 C CA . THR A 1 212 ? 4.715 4.922 -5.603 1.00 96.31 212 THR A CA 1
ATOM 1619 C C . THR A 1 212 ? 6.121 5.298 -6.060 1.00 96.31 212 THR A C 1
ATOM 1621 O O . THR A 1 212 ? 6.260 6.048 -7.022 1.00 96.31 212 THR A O 1
ATOM 1624 N N . VAL A 1 213 ? 7.167 4.762 -5.421 1.00 96.81 213 VAL A N 1
ATOM 1625 C CA . VAL A 1 213 ? 8.557 5.004 -5.847 1.00 96.81 213 VAL A CA 1
ATOM 1626 C C . VAL A 1 213 ? 8.821 4.395 -7.230 1.00 96.81 213 VAL A C 1
ATOM 1628 O O . VAL A 1 213 ? 9.422 5.044 -8.084 1.00 96.81 213 VAL A O 1
ATOM 1631 N N . ALA A 1 214 ? 8.311 3.190 -7.497 1.00 96.06 214 ALA A N 1
ATOM 1632 C CA . ALA A 1 214 ? 8.363 2.575 -8.824 1.00 96.06 214 ALA A CA 1
ATOM 1633 C C . ALA A 1 214 ? 7.602 3.392 -9.878 1.00 96.06 214 ALA A C 1
ATOM 1635 O O . ALA A 1 214 ? 8.113 3.594 -10.978 1.00 96.06 214 ALA A O 1
ATOM 1636 N N . ALA A 1 215 ? 6.426 3.922 -9.534 1.00 96.88 215 ALA A N 1
ATOM 1637 C CA . ALA A 1 215 ? 5.655 4.798 -10.412 1.00 96.88 215 ALA A CA 1
ATOM 1638 C C . ALA A 1 215 ? 6.375 6.121 -10.707 1.00 96.88 215 ALA A C 1
ATOM 1640 O O . ALA A 1 215 ? 6.320 6.614 -11.832 1.00 96.88 215 ALA A O 1
ATOM 1641 N N . TYR A 1 216 ? 7.107 6.667 -9.734 1.00 96.81 216 TYR A N 1
ATOM 1642 C CA . TYR A 1 216 ? 7.983 7.812 -9.967 1.00 96.81 216 TYR A CA 1
ATOM 1643 C C . TYR A 1 216 ? 9.121 7.464 -10.939 1.00 96.81 216 TYR A C 1
ATOM 1645 O O . TYR A 1 216 ? 9.366 8.210 -11.885 1.00 96.81 216 TYR A O 1
ATOM 1653 N N . GLY A 1 217 ? 9.763 6.301 -10.773 1.00 96.25 217 GLY A N 1
ATOM 1654 C CA . GLY A 1 217 ? 10.759 5.797 -11.727 1.00 96.25 217 GLY A CA 1
ATOM 1655 C C . GLY A 1 217 ? 10.193 5.608 -13.142 1.00 96.25 217 GLY A C 1
ATOM 1656 O O . GLY A 1 217 ? 10.845 5.961 -14.121 1.00 96.25 217 GLY A O 1
ATOM 1657 N N . PHE A 1 218 ? 8.952 5.123 -13.261 1.00 97.19 218 PHE A N 1
ATOM 1658 C CA . PHE A 1 218 ? 8.250 5.004 -14.541 1.00 97.19 218 PHE A CA 1
ATOM 1659 C C . PHE A 1 218 ? 8.006 6.369 -15.196 1.00 97.19 218 PHE A C 1
ATOM 1661 O O . PHE A 1 218 ? 8.318 6.558 -16.370 1.00 97.19 218 PHE A O 1
ATOM 1668 N N . ALA A 1 219 ? 7.493 7.337 -14.430 1.00 97.25 219 ALA A N 1
ATOM 1669 C CA . ALA A 1 219 ? 7.284 8.703 -14.903 1.00 97.25 219 ALA A CA 1
ATOM 1670 C C . ALA A 1 219 ? 8.599 9.349 -15.368 1.00 97.25 219 ALA A C 1
ATOM 1672 O O . ALA A 1 219 ? 8.629 10.014 -16.402 1.00 97.25 219 ALA A O 1
ATOM 1673 N N . PHE A 1 220 ? 9.699 9.094 -14.657 1.00 96.31 220 PHE A N 1
ATOM 1674 C CA . PHE A 1 220 ? 11.023 9.553 -15.061 1.00 96.31 220 PHE A CA 1
ATOM 1675 C C . PHE A 1 220 ? 11.464 8.954 -16.406 1.00 96.31 220 PHE A C 1
ATOM 1677 O O . PHE A 1 220 ? 11.943 9.691 -17.264 1.00 96.31 220 PHE A O 1
ATOM 1684 N N . LEU A 1 221 ? 11.275 7.647 -16.637 1.00 95.56 221 LEU A N 1
ATOM 1685 C CA . LEU A 1 221 ? 11.599 7.031 -17.933 1.00 95.56 221 LEU A CA 1
ATOM 1686 C C . LEU A 1 221 ? 10.761 7.618 -19.071 1.00 95.56 221 LEU A C 1
ATOM 1688 O O . LEU A 1 221 ? 11.301 7.917 -20.133 1.00 95.56 221 LEU A O 1
ATOM 1692 N N . LEU A 1 222 ? 9.462 7.836 -18.846 1.00 96.69 222 LEU A N 1
ATOM 1693 C CA . LEU A 1 222 ? 8.595 8.512 -19.816 1.00 96.69 222 LEU A CA 1
ATOM 1694 C C . LEU A 1 222 ? 9.101 9.923 -20.135 1.00 96.69 222 LEU A C 1
ATOM 1696 O O . LEU A 1 222 ? 9.124 10.314 -21.301 1.00 96.69 222 LEU A O 1
ATOM 1700 N N . ALA A 1 223 ? 9.536 10.669 -19.116 1.00 96.50 223 ALA A N 1
ATOM 1701 C CA . ALA A 1 223 ? 10.123 11.994 -19.292 1.00 96.50 223 ALA A CA 1
ATOM 1702 C C . ALA A 1 223 ? 11.418 11.944 -20.115 1.00 96.50 223 ALA A C 1
ATOM 1704 O O . ALA A 1 223 ? 11.593 12.757 -21.019 1.00 96.50 223 ALA A O 1
ATOM 1705 N N . ALA A 1 224 ? 12.301 10.979 -19.839 1.00 94.81 224 ALA A N 1
ATOM 1706 C CA . ALA A 1 224 ? 13.551 10.803 -20.572 1.00 94.81 224 ALA A CA 1
ATOM 1707 C C . ALA A 1 224 ? 13.301 10.484 -22.057 1.00 94.81 224 ALA A C 1
ATOM 1709 O O . ALA A 1 224 ? 13.918 11.095 -22.929 1.00 94.81 224 ALA A O 1
ATOM 1710 N N . VAL A 1 225 ? 12.346 9.593 -22.352 1.00 94.00 225 VAL A N 1
ATOM 1711 C CA . VAL A 1 225 ? 11.941 9.262 -23.731 1.00 94.00 225 VAL A CA 1
ATOM 1712 C C . VAL A 1 225 ? 11.312 10.473 -24.428 1.00 94.00 225 VAL A C 1
ATOM 1714 O O . VAL A 1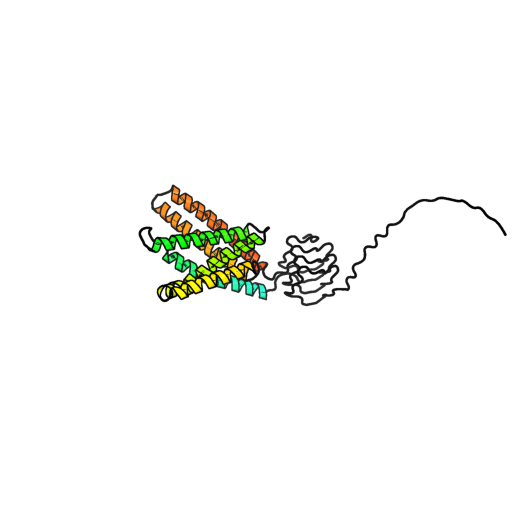 225 ? 11.657 10.776 -25.570 1.00 94.00 225 VAL A O 1
ATOM 1717 N N . ALA A 1 226 ? 10.434 11.211 -23.742 1.00 96.25 226 ALA A N 1
ATOM 1718 C CA . ALA A 1 226 ? 9.841 12.435 -24.280 1.00 96.25 226 ALA A CA 1
ATOM 1719 C C . ALA A 1 226 ? 10.914 13.475 -24.629 1.00 96.25 226 ALA A C 1
ATOM 1721 O O . ALA A 1 226 ? 10.906 14.028 -25.728 1.00 96.25 226 ALA A O 1
ATOM 1722 N N . PHE A 1 227 ? 11.864 13.702 -23.718 1.00 94.81 227 PHE A N 1
ATOM 1723 C CA . PHE A 1 227 ? 12.971 14.630 -23.924 1.00 94.81 227 PHE A CA 1
ATOM 1724 C C . PHE A 1 227 ? 13.851 14.223 -25.111 1.00 94.81 227 PHE A C 1
ATOM 1726 O O . PHE A 1 227 ? 14.172 15.075 -25.936 1.00 94.81 227 PHE A O 1
ATOM 1733 N N . ALA A 1 228 ? 14.180 12.935 -25.252 1.00 92.94 228 ALA A N 1
ATOM 1734 C CA . ALA A 1 228 ? 14.973 12.428 -26.374 1.00 92.94 228 ALA A CA 1
ATOM 1735 C C . ALA A 1 228 ? 14.293 12.648 -27.742 1.00 92.94 228 ALA A C 1
ATOM 1737 O O . ALA A 1 228 ? 14.953 12.982 -28.726 1.00 92.94 228 ALA A O 1
ATOM 1738 N N . HIS A 1 229 ? 12.965 12.512 -27.822 1.00 95.00 229 HIS A N 1
ATOM 1739 C CA . HIS A 1 229 ? 12.225 12.820 -29.052 1.00 95.00 229 HIS A CA 1
ATOM 1740 C C . HIS A 1 229 ? 12.127 14.325 -29.329 1.00 95.00 229 HIS A C 1
ATOM 1742 O O . HIS A 1 229 ? 12.208 14.748 -30.481 1.00 95.00 229 HIS A O 1
ATOM 1748 N N . LEU A 1 230 ? 11.966 15.147 -28.289 1.00 94.00 230 LEU A N 1
ATOM 1749 C CA . LEU A 1 230 ? 11.917 16.603 -28.443 1.00 94.00 230 LEU A CA 1
ATOM 1750 C C . LEU A 1 230 ? 13.275 17.180 -28.863 1.00 94.00 230 LEU A C 1
ATOM 1752 O O . LEU A 1 230 ? 13.311 18.081 -29.699 1.00 94.00 230 LEU A O 1
ATOM 1756 N N . SER A 1 231 ? 14.384 16.645 -28.342 1.00 94.88 231 SER A N 1
ATOM 1757 C CA . SER A 1 231 ? 15.737 17.096 -28.699 1.00 94.88 231 SER A CA 1
ATOM 1758 C C . SER A 1 231 ? 16.122 16.753 -30.141 1.00 94.88 231 SER A C 1
ATOM 1760 O O . SER A 1 231 ? 16.895 17.479 -30.759 1.00 94.88 231 SER A O 1
ATOM 1762 N N . THR A 1 232 ? 15.540 15.691 -30.701 1.00 94.25 232 THR A N 1
ATOM 1763 C CA . THR A 1 232 ? 15.730 15.251 -32.093 1.00 94.25 232 THR A CA 1
ATOM 1764 C C . THR A 1 232 ? 14.688 15.828 -33.061 1.00 94.25 232 THR A C 1
ATOM 1766 O O . THR A 1 232 ? 14.571 15.363 -34.191 1.00 94.25 232 THR A O 1
ATOM 1769 N N . LEU A 1 233 ? 13.932 16.856 -32.645 1.00 93.62 233 LEU A N 1
ATOM 1770 C CA . LEU A 1 233 ? 12.893 17.539 -33.436 1.00 93.62 233 LEU A CA 1
ATOM 1771 C C . LEU A 1 233 ? 11.702 16.649 -33.856 1.00 93.62 233 LEU A C 1
ATOM 1773 O O . LEU A 1 233 ? 10.861 17.062 -34.657 1.00 93.62 233 LEU A O 1
ATOM 1777 N N . HIS A 1 234 ? 11.546 15.463 -33.264 1.00 94.31 234 HIS A N 1
ATOM 1778 C CA . HIS A 1 234 ? 10.372 14.606 -33.445 1.00 94.31 234 HIS A CA 1
ATOM 1779 C C . HIS A 1 234 ? 9.206 15.063 -32.552 1.00 94.31 234 HIS A C 1
ATOM 1781 O O . HIS A 1 234 ? 8.802 14.375 -31.611 1.00 94.31 234 HIS A O 1
ATOM 1787 N N . LEU A 1 235 ? 8.637 16.232 -32.872 1.00 94.62 235 LEU A N 1
ATOM 1788 C CA . LEU A 1 235 ? 7.649 16.931 -32.040 1.00 94.62 235 LEU A CA 1
ATOM 1789 C C . LEU A 1 235 ? 6.430 16.070 -31.671 1.00 94.62 235 LEU A C 1
ATOM 1791 O O . LEU A 1 235 ? 6.036 16.044 -30.509 1.00 94.62 235 LEU A O 1
ATOM 1795 N N . VAL A 1 236 ? 5.846 15.345 -32.632 1.00 96.31 236 VAL A N 1
ATOM 1796 C CA . VAL A 1 236 ? 4.635 14.534 -32.396 1.00 96.31 236 VAL A CA 1
ATOM 1797 C C . VAL A 1 236 ? 4.895 13.459 -31.340 1.00 96.31 236 VAL A C 1
ATOM 1799 O O . VAL A 1 236 ? 4.154 13.362 -30.364 1.00 96.31 236 VAL A O 1
ATOM 1802 N N . TRP A 1 237 ? 5.978 12.693 -31.486 1.00 93.62 237 TRP A N 1
ATOM 1803 C CA . TRP A 1 237 ? 6.340 11.650 -30.524 1.00 93.62 237 TRP A CA 1
ATOM 1804 C C . TRP A 1 237 ? 6.743 12.230 -29.170 1.00 93.62 237 TRP A C 1
ATOM 1806 O O . TRP A 1 237 ? 6.329 11.707 -28.137 1.00 93.62 237 TRP A O 1
ATOM 1816 N N . GLY A 1 238 ? 7.471 13.348 -29.168 1.00 95.81 238 GLY A N 1
ATOM 1817 C CA . GLY A 1 238 ? 7.813 14.078 -27.951 1.00 95.81 238 GLY A CA 1
ATOM 1818 C C . GLY A 1 238 ? 6.580 14.512 -27.152 1.00 95.81 238 GLY A C 1
ATOM 1819 O O . GLY A 1 238 ? 6.525 14.304 -25.942 1.00 95.81 238 GLY A O 1
ATOM 1820 N N . LEU A 1 239 ? 5.553 15.039 -27.827 1.00 96.19 239 LEU A N 1
ATOM 1821 C CA . LEU A 1 239 ? 4.288 15.432 -27.199 1.00 96.19 239 LEU A CA 1
ATOM 1822 C C . LEU A 1 239 ? 3.485 14.229 -26.689 1.00 96.19 239 LEU A C 1
ATOM 1824 O O . LEU A 1 239 ? 2.931 14.294 -25.591 1.00 96.19 239 LEU A O 1
ATOM 1828 N N . VAL A 1 240 ? 3.447 13.120 -27.436 1.00 97.44 240 VAL A N 1
ATOM 1829 C CA . VAL A 1 240 ? 2.770 11.884 -27.003 1.00 97.44 240 VAL A CA 1
ATOM 1830 C C . VAL A 1 240 ? 3.391 11.364 -25.706 1.00 97.44 240 VAL A C 1
ATOM 1832 O O . VAL A 1 240 ? 2.687 11.221 -24.704 1.00 97.44 240 VAL A O 1
ATOM 1835 N N . TRP A 1 241 ? 4.708 11.157 -25.675 1.00 96.31 241 TRP A N 1
ATOM 1836 C CA . TRP A 1 241 ? 5.404 10.690 -24.473 1.00 96.31 241 TRP A CA 1
ATOM 1837 C C . TRP A 1 241 ? 5.355 11.711 -23.330 1.00 96.31 241 TRP A C 1
ATOM 1839 O O . TRP A 1 241 ? 5.188 11.328 -22.172 1.00 96.31 241 TRP A O 1
ATOM 1849 N N . GLY A 1 242 ? 5.413 13.009 -23.643 1.00 96.75 242 GLY A N 1
ATOM 1850 C CA . GLY A 1 242 ? 5.250 14.082 -22.665 1.00 96.75 242 GLY A CA 1
ATOM 1851 C C . GLY A 1 242 ? 3.875 14.053 -21.993 1.00 96.75 242 GLY A C 1
ATOM 1852 O O . GLY A 1 242 ? 3.784 14.138 -20.770 1.00 96.75 242 GLY A O 1
ATOM 1853 N N . SER A 1 243 ? 2.803 13.846 -22.764 1.00 96.44 243 SER A N 1
ATOM 1854 C CA . SER A 1 243 ? 1.445 13.718 -22.219 1.00 96.44 243 SER A CA 1
ATOM 1855 C C . SER A 1 243 ? 1.291 12.486 -21.317 1.00 96.44 243 SER A C 1
ATOM 1857 O O . SER A 1 243 ? 0.710 12.582 -20.233 1.00 96.44 243 SER A O 1
ATOM 1859 N N . LEU A 1 244 ? 1.891 11.352 -21.704 1.00 96.31 244 LEU A N 1
ATOM 1860 C CA . LEU A 1 244 ? 1.930 10.136 -20.887 1.00 96.31 244 LEU A CA 1
ATOM 1861 C C . LEU A 1 244 ? 2.695 10.361 -19.578 1.00 96.31 244 LEU A C 1
ATOM 1863 O O . LEU A 1 244 ? 2.244 9.915 -18.523 1.00 96.31 244 LEU A O 1
ATOM 1867 N N . CYS A 1 245 ? 3.814 11.087 -19.627 1.00 97.50 245 CYS A N 1
ATOM 1868 C CA . CYS A 1 245 ? 4.588 11.465 -18.447 1.00 97.50 245 CYS A CA 1
ATOM 1869 C C . CYS A 1 245 ? 3.758 12.311 -17.472 1.00 97.50 245 CYS A C 1
ATOM 1871 O O . CYS A 1 245 ? 3.679 11.983 -16.288 1.00 97.50 245 CYS A O 1
ATOM 1873 N N . VAL A 1 246 ? 3.066 13.347 -17.960 1.00 96.75 246 VAL A N 1
ATOM 1874 C CA . VAL A 1 246 ? 2.185 14.180 -17.121 1.00 96.75 246 VAL A CA 1
ATOM 1875 C C . VAL A 1 246 ? 1.089 13.334 -16.466 1.00 96.75 246 VAL A C 1
ATOM 1877 O O . VAL A 1 246 ? 0.841 13.468 -15.266 1.00 96.75 246 VAL A O 1
ATOM 1880 N N . GLY A 1 247 ? 0.481 12.408 -17.216 1.00 95.94 247 GLY A N 1
ATOM 1881 C CA . GLY A 1 247 ? -0.481 11.449 -16.670 1.00 95.94 247 GLY A CA 1
ATOM 1882 C C . GLY A 1 247 ? 0.119 10.554 -15.579 1.00 95.94 247 GLY A C 1
ATOM 1883 O O . GLY A 1 247 ? -0.498 10.358 -14.530 1.00 95.94 247 GLY A O 1
ATOM 1884 N N . ALA A 1 248 ? 1.342 10.057 -15.779 1.00 96.19 248 ALA A N 1
ATOM 1885 C CA . ALA A 1 248 ? 2.053 9.251 -14.789 1.00 96.19 248 ALA A CA 1
ATOM 1886 C C . ALA A 1 248 ? 2.384 10.053 -13.517 1.00 96.19 248 ALA A C 1
ATOM 1888 O O . ALA A 1 248 ? 2.188 9.545 -12.415 1.00 96.19 248 ALA A O 1
ATOM 1889 N N . ILE A 1 249 ? 2.800 11.318 -13.637 1.00 96.44 249 ILE A N 1
ATOM 1890 C CA . ILE A 1 249 ? 3.045 12.207 -12.488 1.00 96.44 249 ILE A CA 1
ATOM 1891 C C . ILE A 1 249 ? 1.747 12.467 -11.713 1.00 96.44 249 ILE A C 1
ATOM 1893 O O . ILE A 1 249 ? 1.731 12.367 -10.485 1.00 96.44 249 ILE A O 1
ATOM 1897 N N . ALA A 1 250 ? 0.641 12.752 -12.407 1.00 96.12 250 ALA A N 1
ATOM 1898 C CA . ALA A 1 250 ? -0.663 12.921 -11.765 1.00 96.12 250 ALA A CA 1
ATOM 1899 C C . ALA A 1 250 ? -1.073 11.657 -10.990 1.00 96.12 250 ALA A C 1
ATOM 1901 O O . ALA A 1 250 ? -1.568 11.735 -9.863 1.00 96.12 250 ALA A O 1
ATOM 1902 N N . LEU A 1 251 ? -0.796 10.482 -11.557 1.00 95.38 251 LEU A N 1
ATOM 1903 C CA . LEU A 1 251 ? -1.032 9.200 -10.907 1.00 95.38 251 LEU A CA 1
ATOM 1904 C C . LEU A 1 251 ? -0.151 9.022 -9.664 1.00 95.38 251 LEU A C 1
ATOM 1906 O O . LEU A 1 251 ? -0.669 8.642 -8.617 1.00 95.38 251 LEU A O 1
ATOM 1910 N N . VAL A 1 252 ? 1.139 9.366 -9.728 1.00 96.38 252 VAL A N 1
ATOM 1911 C CA . VAL A 1 252 ? 2.050 9.359 -8.567 1.00 96.38 252 VAL A CA 1
ATOM 1912 C C . VAL A 1 252 ? 1.503 10.221 -7.427 1.00 96.38 252 VAL A C 1
ATOM 1914 O O . VAL A 1 252 ? 1.509 9.780 -6.276 1.00 96.38 252 VAL A O 1
ATOM 1917 N N . MET A 1 253 ? 0.962 11.405 -7.729 1.00 95.62 253 MET A N 1
ATOM 1918 C CA . MET A 1 253 ? 0.352 12.272 -6.713 1.00 95.62 253 MET A CA 1
ATOM 1919 C C . MET A 1 253 ? -0.870 11.618 -6.054 1.00 95.62 253 MET A C 1
ATOM 1921 O O . MET A 1 253 ? -1.007 11.659 -4.830 1.00 95.62 253 MET A O 1
ATOM 1925 N N . LEU A 1 254 ? -1.724 10.941 -6.829 1.00 94.56 254 LEU A N 1
ATOM 1926 C CA . LEU A 1 254 ? -2.849 10.172 -6.281 1.00 94.56 254 LEU A CA 1
ATOM 1927 C C . LEU A 1 254 ? -2.377 9.017 -5.385 1.00 94.56 254 LEU A C 1
ATOM 1929 O O . LEU A 1 254 ? -2.941 8.804 -4.307 1.00 94.56 254 LEU A O 1
ATOM 1933 N N . LEU A 1 255 ? -1.330 8.294 -5.797 1.00 94.75 255 LEU A N 1
ATOM 1934 C CA . LEU A 1 255 ? -0.744 7.216 -4.998 1.00 94.75 255 LEU A CA 1
ATOM 1935 C C . LEU A 1 255 ? -0.166 7.741 -3.677 1.00 94.75 255 LEU A C 1
ATOM 1937 O O . LEU A 1 255 ? -0.323 7.097 -2.639 1.00 94.75 255 LEU A O 1
ATOM 1941 N N . LEU A 1 256 ? 0.478 8.912 -3.697 1.00 94.69 256 LEU A N 1
ATOM 1942 C CA . LEU A 1 256 ? 1.041 9.543 -2.505 1.00 94.69 256 LEU A CA 1
ATOM 1943 C C . LEU A 1 256 ? -0.053 9.898 -1.491 1.00 94.69 256 LEU A C 1
ATOM 1945 O O . LEU A 1 256 ? 0.059 9.542 -0.317 1.00 94.69 256 LEU A O 1
ATOM 1949 N N . VAL A 1 257 ? -1.139 10.530 -1.946 1.00 93.44 257 VAL A N 1
ATOM 1950 C CA . VAL A 1 257 ? -2.286 10.872 -1.088 1.00 93.44 257 VAL A CA 1
ATOM 1951 C C . VAL A 1 257 ? -2.904 9.618 -0.466 1.00 93.44 257 VAL A C 1
ATOM 1953 O O . VAL A 1 257 ? -3.246 9.622 0.719 1.00 93.44 257 VAL A O 1
ATOM 1956 N N . GLU A 1 258 ? -3.036 8.529 -1.227 1.00 91.12 258 GLU A N 1
ATOM 1957 C CA . GLU A 1 258 ? -3.567 7.277 -0.679 1.00 91.12 258 GLU A CA 1
ATOM 1958 C C . GLU A 1 258 ? -2.607 6.626 0.323 1.00 91.12 258 GLU A C 1
ATOM 1960 O O . GLU A 1 258 ? -3.064 6.134 1.352 1.00 91.12 258 GLU A O 1
ATOM 1965 N N . ASN A 1 259 ? -1.291 6.679 0.103 1.00 92.75 259 ASN A N 1
ATOM 1966 C CA . ASN A 1 259 ? -0.324 6.168 1.078 1.00 92.75 259 ASN A CA 1
ATOM 1967 C C . ASN A 1 259 ? -0.372 6.952 2.397 1.00 92.75 259 ASN A C 1
ATOM 1969 O O . ASN A 1 259 ? -0.334 6.340 3.462 1.00 92.75 259 ASN A O 1
ATOM 1973 N N . VAL A 1 260 ? -0.537 8.280 2.355 1.00 91.94 260 VAL A N 1
ATOM 1974 C CA . VAL A 1 260 ? -0.735 9.094 3.571 1.00 91.94 260 VAL A CA 1
ATOM 1975 C C . VAL A 1 260 ? -2.013 8.672 4.306 1.00 91.94 260 VAL A C 1
ATOM 1977 O O . VAL A 1 260 ? -2.008 8.493 5.528 1.00 91.94 260 VAL A O 1
ATOM 1980 N N . LYS A 1 261 ? -3.111 8.435 3.576 1.00 89.50 261 LYS A N 1
ATOM 1981 C CA . LYS A 1 261 ? -4.351 7.899 4.162 1.00 89.50 261 LYS A CA 1
ATOM 1982 C C . LYS A 1 261 ? -4.150 6.503 4.749 1.00 89.50 261 LYS A C 1
ATOM 1984 O O . LYS A 1 261 ? -4.731 6.190 5.781 1.00 89.50 261 LYS A O 1
ATOM 1989 N N . GLU A 1 262 ? -3.362 5.648 4.110 1.00 88.50 262 GLU A N 1
ATOM 1990 C CA . GLU A 1 262 ? -3.125 4.284 4.577 1.00 88.50 262 GLU A CA 1
ATOM 1991 C C . GLU A 1 262 ? -2.243 4.247 5.828 1.00 88.50 262 GLU A C 1
ATOM 1993 O O . GLU A 1 262 ? -2.570 3.515 6.757 1.00 88.50 262 GLU A O 1
ATOM 1998 N N . ILE A 1 263 ? -1.206 5.088 5.905 1.00 89.69 263 ILE A N 1
ATOM 1999 C CA . ILE A 1 263 ? -0.353 5.254 7.096 1.00 89.69 263 ILE A CA 1
ATOM 2000 C C . ILE A 1 263 ? -1.183 5.736 8.287 1.00 89.69 263 ILE A C 1
ATOM 2002 O O . ILE A 1 263 ? -1.142 5.142 9.362 1.00 89.69 263 ILE A O 1
ATOM 2006 N N . THR A 1 264 ? -1.990 6.778 8.083 1.00 86.38 264 THR A N 1
ATOM 2007 C CA . THR A 1 264 ? -2.803 7.366 9.158 1.00 86.38 264 THR A CA 1
ATOM 2008 C C . THR A 1 264 ? -3.951 6.450 9.597 1.00 86.38 264 THR A C 1
ATOM 2010 O O . THR A 1 264 ? -4.380 6.512 10.747 1.00 86.38 264 THR A O 1
ATOM 2013 N N . ARG A 1 265 ? -4.459 5.578 8.716 1.00 86.12 265 ARG A N 1
ATOM 2014 C CA . ARG A 1 265 ? -5.483 4.568 9.054 1.00 86.12 265 ARG A CA 1
ATOM 2015 C C . ARG A 1 265 ? -4.894 3.259 9.584 1.00 86.12 265 ARG A C 1
ATOM 2017 O O . ARG A 1 265 ? -5.632 2.425 10.110 1.00 86.12 265 ARG A O 1
ATOM 2024 N N . CYS A 1 266 ? -3.596 3.022 9.419 1.00 84.12 266 CYS A N 1
ATOM 2025 C CA . CYS A 1 266 ? -2.958 1.794 9.874 1.00 84.12 266 CYS A CA 1
ATOM 2026 C C . CYS A 1 266 ? -2.959 1.756 11.408 1.00 84.12 266 CYS A C 1
ATOM 2028 O O . CYS A 1 266 ? -2.406 2.644 12.042 1.00 84.12 266 CYS A O 1
ATOM 2030 N N . PHE A 1 267 ? -3.571 0.737 12.016 1.00 84.88 267 PHE A N 1
ATOM 2031 C CA . PHE A 1 267 ? -3.783 0.676 13.475 1.00 84.88 267 PHE A CA 1
ATOM 2032 C C . PHE A 1 267 ? -4.633 1.827 14.043 1.00 84.88 267 PHE A C 1
ATOM 2034 O O . PHE A 1 267 ? -4.552 2.131 15.231 1.00 84.88 267 PHE A O 1
ATOM 2041 N N . ALA A 1 268 ? -5.445 2.480 13.211 1.00 90.00 268 ALA A N 1
ATOM 2042 C CA . ALA A 1 268 ? -6.511 3.350 13.686 1.00 90.00 268 ALA A CA 1
ATOM 2043 C C . ALA A 1 268 ? -7.702 2.515 14.167 1.00 90.00 268 ALA A C 1
ATOM 2045 O O . ALA A 1 268 ? -7.948 1.418 13.658 1.00 90.00 268 ALA A O 1
ATOM 2046 N N . THR A 1 269 ? -8.480 3.053 15.106 1.00 93.69 269 THR A N 1
ATOM 2047 C CA . THR A 1 269 ? -9.762 2.451 15.476 1.00 93.69 269 THR A CA 1
ATOM 2048 C C . THR A 1 269 ? -10.681 2.380 14.251 1.00 93.69 269 THR A C 1
ATOM 2050 O O . THR A 1 269 ? -10.866 3.372 13.544 1.00 93.69 269 THR A O 1
ATOM 2053 N N . SER A 1 270 ? -11.253 1.207 13.982 1.00 92.62 270 SER A N 1
ATOM 2054 C CA . SER A 1 270 ? -12.111 0.966 12.816 1.00 92.62 270 SER A CA 1
ATOM 2055 C C . SER A 1 270 ? -13.508 0.535 13.239 1.00 92.62 270 SER A C 1
ATOM 2057 O O . SER A 1 270 ? -13.668 -0.496 13.880 1.00 92.62 270 SER A O 1
ATOM 2059 N N . PHE A 1 271 ? -14.524 1.272 12.796 1.00 93.88 271 PHE A N 1
ATOM 2060 C CA . PHE A 1 271 ? -15.949 0.929 12.871 1.00 93.88 271 PHE A CA 1
ATOM 2061 C C . PHE A 1 271 ? -16.518 0.567 11.493 1.00 93.88 271 PHE A C 1
ATOM 2063 O O . PHE A 1 271 ? -17.718 0.670 11.231 1.00 93.88 271 PHE A O 1
ATOM 2070 N N . ARG A 1 272 ? -15.656 0.149 10.564 1.00 90.38 272 ARG A N 1
ATOM 2071 C CA . ARG A 1 272 ? -16.042 -0.088 9.176 1.00 90.38 272 ARG A CA 1
ATOM 2072 C C . ARG A 1 272 ? -17.173 -1.107 9.060 1.00 90.38 272 ARG A C 1
ATOM 2074 O O . ARG A 1 272 ? -17.028 -2.266 9.450 1.00 90.38 272 ARG A O 1
ATOM 2081 N N . SER A 1 273 ? -18.271 -0.712 8.417 1.00 91.75 273 SER A N 1
ATOM 2082 C CA . SER A 1 273 ? -19.459 -1.569 8.259 1.00 91.75 273 SER A CA 1
ATOM 2083 C C . SER A 1 273 ? -20.055 -2.073 9.581 1.00 91.75 273 SER A C 1
ATOM 2085 O O . SER A 1 273 ? -20.737 -3.095 9.570 1.00 91.75 273 SER A O 1
ATOM 2087 N N . ALA A 1 274 ? -19.762 -1.415 10.706 1.00 94.50 274 ALA A N 1
ATOM 2088 C CA . ALA A 1 274 ? -20.395 -1.705 11.985 1.00 94.50 274 ALA A CA 1
ATOM 2089 C C . ALA A 1 274 ? -21.808 -1.111 12.033 1.00 94.50 274 ALA A C 1
ATOM 2091 O O . ALA A 1 274 ? -22.096 -0.112 11.370 1.00 94.50 274 ALA A O 1
ATOM 2092 N N . ASP A 1 275 ? -22.677 -1.723 12.829 1.00 94.19 275 ASP A N 1
ATOM 2093 C CA . ASP A 1 275 ? -24.006 -1.190 13.115 1.00 94.19 275 ASP A CA 1
ATOM 2094 C C . ASP A 1 275 ? -23.971 -0.432 14.445 1.00 94.19 275 ASP A C 1
ATOM 2096 O O . ASP A 1 275 ? -23.956 -1.045 15.508 1.00 94.19 275 ASP A O 1
ATOM 2100 N N . LEU A 1 276 ? -23.918 0.895 14.357 1.00 93.56 276 LEU A N 1
ATOM 2101 C CA . LEU A 1 276 ? -23.866 1.857 15.458 1.00 93.56 276 LEU A CA 1
ATOM 2102 C C . LEU A 1 276 ? -25.237 2.508 15.708 1.00 93.56 276 LEU A C 1
ATOM 2104 O O . LEU A 1 276 ? -25.312 3.622 16.223 1.00 93.56 276 LEU A O 1
ATOM 2108 N N . THR A 1 277 ? -26.337 1.859 15.314 1.00 93.19 277 THR A N 1
ATOM 2109 C CA . THR A 1 277 ? -27.685 2.410 15.519 1.00 93.19 277 THR A CA 1
ATOM 2110 C C . THR A 1 277 ? -27.930 2.683 17.005 1.00 93.19 277 THR A C 1
ATOM 2112 O O . THR A 1 277 ? -27.849 1.773 17.827 1.00 93.19 277 THR A O 1
ATOM 2115 N N . ASN A 1 278 ? -28.235 3.938 17.345 1.00 91.62 278 ASN A N 1
ATOM 2116 C CA . ASN A 1 278 ? -28.427 4.418 18.720 1.00 91.62 278 ASN A CA 1
ATOM 2117 C C . ASN A 1 278 ? -27.200 4.258 19.643 1.00 91.62 278 ASN A C 1
ATOM 2119 O O . ASN A 1 278 ? -27.360 4.218 20.860 1.00 91.62 278 ASN A O 1
ATOM 2123 N N . ALA A 1 279 ? -25.984 4.152 19.099 1.00 92.00 279 ALA A N 1
ATOM 2124 C CA . ALA A 1 279 ? -24.770 4.167 19.913 1.00 92.00 279 ALA A CA 1
ATOM 2125 C C . ALA A 1 279 ? -24.504 5.575 20.483 1.00 92.00 279 ALA A C 1
ATOM 2127 O O . ALA A 1 279 ? -24.682 6.578 19.787 1.00 92.00 279 ALA A O 1
ATOM 2128 N N . ASN A 1 280 ? -24.057 5.657 21.738 1.00 91.75 280 ASN A N 1
ATOM 2129 C CA . ASN A 1 280 ? -23.791 6.928 22.416 1.00 91.75 280 ASN A CA 1
ATOM 2130 C C . ASN A 1 280 ? -22.308 7.318 22.317 1.00 91.75 280 ASN A C 1
ATOM 2132 O O . ASN A 1 280 ? -21.475 6.619 22.875 1.00 91.75 280 ASN A O 1
ATOM 2136 N N . PHE A 1 281 ? -21.977 8.446 21.682 1.00 92.88 281 PHE A N 1
ATOM 2137 C CA . PHE A 1 281 ? -20.605 8.979 21.572 1.00 92.88 281 PHE A CA 1
ATOM 2138 C C . PHE A 1 281 ? -20.405 10.309 22.325 1.00 92.88 281 PHE A C 1
ATOM 2140 O O . PHE A 1 281 ? -19.515 11.092 21.993 1.00 92.88 281 PHE A O 1
ATOM 2147 N N . GLU A 1 282 ? -21.236 10.598 23.326 1.00 93.31 282 GLU A N 1
ATOM 2148 C CA . GLU A 1 282 ? -21.135 11.825 24.122 1.00 93.31 282 GLU A CA 1
ATOM 2149 C C . GLU A 1 282 ? -19.723 11.999 24.721 1.00 93.31 282 GLU A C 1
ATOM 2151 O O . GLU A 1 282 ? -19.175 11.086 25.337 1.00 93.31 282 GLU A O 1
ATOM 2156 N N . ASN A 1 283 ? -19.108 13.172 24.535 1.00 93.44 283 ASN A N 1
ATOM 2157 C CA . ASN A 1 283 ? -17.752 13.500 25.009 1.00 93.44 283 ASN A CA 1
ATOM 2158 C C . ASN A 1 283 ? -16.634 12.537 24.549 1.00 93.44 283 ASN A C 1
ATOM 2160 O O . ASN A 1 283 ? -15.543 12.533 25.124 1.00 93.44 283 ASN A O 1
ATOM 2164 N N . ALA A 1 284 ? -16.867 11.729 23.511 1.00 93.12 284 ALA A N 1
ATOM 2165 C CA . ALA A 1 284 ? -15.851 10.846 22.953 1.00 93.12 284 ALA A CA 1
ATOM 2166 C C . ALA A 1 284 ? -14.714 11.642 22.286 1.00 93.12 284 ALA A C 1
ATOM 2168 O O . ALA A 1 284 ? -14.940 12.559 21.495 1.00 93.12 284 ALA A O 1
ATOM 2169 N N . LYS A 1 285 ? -13.465 11.246 22.548 1.00 93.06 285 LYS A N 1
ATOM 2170 C CA . LYS A 1 285 ? -12.273 11.757 21.859 1.00 93.06 285 LYS A CA 1
ATOM 2171 C C . LYS A 1 285 ? -11.997 10.888 20.639 1.00 93.06 285 LYS A C 1
ATOM 2173 O O . LYS A 1 285 ? -11.288 9.885 20.725 1.00 93.06 285 LYS A O 1
ATOM 2178 N N . LEU A 1 286 ? -12.574 11.277 19.508 1.00 90.31 286 LEU A N 1
ATOM 2179 C CA . LEU A 1 286 ? -12.413 10.585 18.232 1.00 90.31 286 LEU A CA 1
ATOM 2180 C C . LEU A 1 286 ? -11.216 11.166 17.469 1.00 90.31 286 LEU A C 1
ATOM 2182 O O . LEU A 1 286 ? -11.310 12.214 16.836 1.00 90.31 286 LEU A O 1
ATOM 2186 N N . GLY A 1 287 ? -10.072 10.486 17.540 1.00 86.25 287 GLY A N 1
ATOM 2187 C CA . GLY A 1 287 ? -8.950 10.712 16.630 1.00 86.25 287 GLY A CA 1
ATOM 2188 C C . GLY A 1 287 ? -9.245 10.154 15.236 1.00 86.25 287 GLY A C 1
ATOM 2189 O O . GLY A 1 287 ? -10.390 9.835 14.911 1.00 86.25 287 GLY A O 1
ATOM 2190 N N . ASN A 1 288 ? -8.209 9.976 14.411 1.00 85.56 288 ASN A N 1
ATOM 2191 C CA . ASN A 1 288 ? -8.371 9.391 13.078 1.00 85.56 288 ASN A CA 1
ATOM 2192 C C . ASN A 1 288 ? -8.994 7.987 13.183 1.00 85.56 288 ASN A C 1
ATOM 2194 O O . ASN A 1 288 ? -8.315 7.040 13.570 1.00 85.56 288 ASN A O 1
ATOM 2198 N N . THR A 1 289 ? -10.293 7.883 12.900 1.00 90.00 289 THR A N 1
ATOM 2199 C CA . THR A 1 289 ? -11.137 6.707 13.149 1.00 90.00 289 THR A CA 1
ATOM 2200 C C . THR A 1 289 ? -11.917 6.396 11.876 1.00 90.00 289 THR A C 1
ATOM 2202 O O . THR A 1 289 ? -12.452 7.299 11.232 1.00 90.00 289 THR A O 1
ATOM 2205 N N . ASP A 1 290 ? -11.977 5.125 11.479 1.00 89.38 290 ASP A N 1
ATOM 2206 C CA . ASP A 1 290 ? -12.638 4.722 10.234 1.00 89.38 290 ASP A CA 1
ATOM 2207 C C . ASP A 1 290 ? -14.115 4.369 10.464 1.00 89.38 290 ASP A C 1
ATOM 2209 O O . ASP A 1 290 ? -14.437 3.263 10.892 1.00 89.38 290 ASP A O 1
ATOM 2213 N N . PHE A 1 291 ? -15.023 5.282 10.113 1.00 90.56 291 PHE A N 1
ATOM 2214 C CA . PHE A 1 291 ? -16.476 5.047 10.110 1.00 90.56 291 PHE A CA 1
ATOM 2215 C C . PHE A 1 291 ? -17.022 4.613 8.735 1.00 90.56 291 PHE A C 1
ATOM 2217 O O . PHE A 1 291 ? -18.227 4.669 8.480 1.00 90.56 291 PHE A O 1
ATOM 2224 N N . SER A 1 292 ? -16.167 4.184 7.798 1.00 87.50 292 SER A N 1
ATOM 2225 C CA . SER A 1 292 ? -16.604 3.891 6.429 1.00 87.50 292 SER A CA 1
ATOM 2226 C C . SER A 1 292 ? -17.670 2.790 6.375 1.00 87.50 292 SER A C 1
ATOM 2228 O O . SER A 1 292 ? -17.481 1.662 6.834 1.00 87.50 292 SER A O 1
ATOM 2230 N N . LYS A 1 293 ? -18.809 3.106 5.745 1.00 87.75 293 LYS A N 1
ATOM 2231 C CA . LYS A 1 293 ? -19.982 2.219 5.631 1.00 87.75 293 LYS A CA 1
ATOM 2232 C C . LYS A 1 293 ? -20.614 1.822 6.973 1.00 87.75 293 LYS A C 1
ATOM 2234 O O . LYS A 1 293 ? -21.367 0.853 6.990 1.00 87.75 293 LYS A O 1
ATOM 2239 N N . ALA A 1 294 ? -20.286 2.492 8.077 1.00 90.62 294 ALA A N 1
ATOM 2240 C CA . ALA A 1 294 ? -20.981 2.270 9.338 1.00 90.62 294 ALA A CA 1
ATOM 2241 C C . ALA A 1 294 ? -22.444 2.731 9.220 1.00 90.62 294 ALA A C 1
ATOM 2243 O O . ALA A 1 294 ? -22.743 3.702 8.525 1.00 90.62 294 ALA A O 1
ATOM 2244 N N . VAL A 1 295 ? -23.353 2.018 9.879 1.00 91.06 295 VAL A N 1
ATOM 2245 C CA . VAL A 1 295 ? -24.785 2.346 9.933 1.00 91.06 295 VAL A CA 1
ATOM 2246 C C . VAL A 1 295 ? -25.076 3.013 11.272 1.00 91.06 295 VAL A C 1
ATOM 2248 O O . VAL A 1 295 ? -24.505 2.616 12.277 1.00 91.06 295 VAL A O 1
ATOM 2251 N N . GLY A 1 296 ? -25.949 4.021 11.307 1.00 83.62 296 GLY A N 1
ATOM 2252 C CA . GLY A 1 296 ? -26.415 4.620 12.566 1.00 83.62 296 GLY A CA 1
ATOM 2253 C C . GLY A 1 296 ? -25.495 5.677 13.187 1.00 83.62 296 GLY A C 1
ATOM 2254 O O . GLY A 1 296 ? -25.918 6.359 14.112 1.00 83.62 296 GLY A O 1
ATOM 2255 N N . TYR A 1 297 ? -24.295 5.882 12.642 1.00 79.19 297 TYR A N 1
ATOM 2256 C CA . TYR A 1 297 ? -23.424 7.000 13.002 1.00 79.19 297 TYR A CA 1
ATOM 2257 C C . TYR A 1 297 ? -23.657 8.174 12.042 1.00 79.19 297 TYR A C 1
ATOM 2259 O O . TYR A 1 297 ? -23.455 8.038 10.833 1.00 79.19 297 TYR A O 1
ATOM 2267 N N . ARG A 1 298 ? -24.103 9.318 12.570 1.00 65.50 298 ARG A N 1
ATOM 2268 C CA . ARG A 1 298 ? -24.118 10.601 11.855 1.00 65.50 298 ARG A CA 1
ATOM 2269 C C . ARG A 1 298 ? -23.006 11.460 12.450 1.00 65.50 298 ARG A C 1
ATOM 2271 O O . ARG A 1 298 ? -23.032 11.709 13.651 1.00 65.50 298 ARG A O 1
ATOM 2278 N N . SER A 1 299 ? -22.027 11.803 11.613 1.00 58.16 299 SER A N 1
ATOM 2279 C CA . SER A 1 299 ? -20.910 12.698 11.945 1.00 58.16 299 SER A CA 1
ATOM 2280 C C . SER A 1 299 ? -21.390 14.103 12.261 1.00 58.16 299 SER A C 1
ATOM 2282 O O . SER A 1 299 ? -22.279 14.554 11.499 1.00 58.16 299 SER A O 1
#

InterPro domains:
  IPR001646 Pentapeptide repeat [PF00805] (45-73)
  IPR001646 Pentapeptide repeat [PF00805] (271-292)
  IPR036259 MFS transporter superfamily [SSF103473] (83-261)
  IPR051082 Pentapeptide repeat and BTB/POZ domain-containing protein [PTHR14136] (22-74)

Radius of gyration: 29.4 Å; chains: 1; bounding box: 111×41×76 Å

pLDDT: mean 86.02, std 15.79, range [26.33, 97.5]

Foldseek 3Di:
DDDDDDDDDDDDDDPPPPPPPVPPPLPPAEQDLEECALAEPDLAENDSHEDANYEHQLYEPANYAHHNYECHAYEFWHDPVLLVVLVVLLVVLLVLLLVLLVVVLVVLPPDDPVDPCVVVNVVLLVLLVLLLVLLLQLLPCPPDPQSVLQSQLSLQLSSQLSSLCRPPQPVCCVVPVPVNVVSSNVSSVVLSVLSNVPCAASSVLSSLSSSLSSLVSSLVVLQSQLVVCVVVVVPVSSVVSVVVSVVSVVSSVSSVVVSVVRSRCHSGAECHLYECASYHQHSYNHDHYHCHNYHNDDD

Sequence (299 aa):
MSRGVRLYSPTVNPVCIRIFVKRYNSSEFNFANQDLQNRSFQKRNLIGADFSGADIRGCDFSKALLREANFKEVKAGQTLTHLIITIIVAVVVAIATFHAISQILFNVLGVTPEEPAWFYTLVFFSVLGIVTVASAVRVINHTRLFIKRVATTVSGALLGALLALFYRGITTIQNQPQVGIKTLILSAVITGLLGFCFPRGLAGVGIGVGGTVAAYGFAFLLAAVAFAHLSTLHLVWGLVWGSLCVGAIALVMLLLVENVKEITRCFATSFRSADLTNANFENAKLGNTDFSKAVGYRS